Protein AF-A0A2H5VCK9-F1 (afdb_monomer_lite)

Radius of gyration: 31.21 Å; chains: 1; bounding box: 73×75×66 Å

Foldseek 3Di:
DKKKKKKAAPVLVVVLVVVCVVFDWPDKDKDKDFPPDPPDPPDDPDDDPPPTGIIMIIITDHAPVCPVVSVVSQVVSSPPVVVRMDMDMDDDQWDADPVVRDIDGPPPDPPPPPPPPPPPPPDDDDDDDDDDDDDDDDDDDDDDDDDDDDPPPPPCPPDPDDPVRVVVLVVLVVVCVVCVVVCCPPVVQNDSVSSVVVVCVVCVVVVVVVVVVVVVVVVVVVVPD

Sequence (225 aa):
MKRIEAIVRTEIMPDLKIQLERFEIYGLSMHNITSTNITSRNGAVGRGGGLGEFLTKVELIVSDRDAKRVIDTISAVSGKHKEYTKIFVSSLEEIVDVSHMHVIKDLEDVNDSEDRTRKQDSSIASSGVDEEHGNYSNEDSTDRIDASSGEYEEQEKRSRLVPLQKYTLMRVLKFYNANKDTLRSEYRIKSFSDFVNFCILGYLPIIESEIKQQSIEGRSKLLRI

Structure (mmCIF, N/CA/C/O backbone):
data_AF-A0A2H5VCK9-F1
#
_entry.id   AF-A0A2H5VCK9-F1
#
loop_
_atom_site.group_PDB
_atom_site.id
_atom_site.type_symbol
_atom_site.label_atom_id
_atom_site.label_alt_id
_atom_site.label_comp_id
_atom_site.label_asym_id
_atom_site.label_entity_id
_atom_site.label_seq_id
_atom_site.pdbx_PDB_ins_code
_atom_site.Cartn_x
_atom_site.Cartn_y
_atom_site.Cartn_z
_atom_site.occupancy
_atom_site.B_iso_or_equiv
_atom_site.auth_seq_id
_atom_site.auth_comp_id
_atom_site.auth_asym_id
_atom_site.auth_atom_id
_atom_site.pdbx_PDB_model_num
ATOM 1 N N . MET A 1 1 ? -2.578 4.818 2.898 1.00 88.25 1 MET A N 1
ATOM 2 C CA . MET A 1 1 ? -1.176 4.511 2.537 1.00 88.25 1 MET A CA 1
ATOM 3 C C . MET A 1 1 ? -1.047 3.148 1.877 1.00 88.25 1 MET A C 1
ATOM 5 O O . MET A 1 1 ? -1.693 2.174 2.277 1.00 88.25 1 MET A O 1
ATOM 9 N N . LYS A 1 2 ? -0.123 3.047 0.916 1.00 92.69 2 LYS A N 1
ATOM 10 C CA . LYS A 1 2 ? 0.262 1.788 0.266 1.00 92.69 2 LYS A CA 1
ATOM 11 C C . LYS A 1 2 ? 1.742 1.493 0.464 1.00 92.69 2 LYS A C 1
ATOM 13 O O . LYS A 1 2 ? 2.583 2.384 0.374 1.00 92.69 2 LYS A O 1
ATOM 18 N N . ARG A 1 3 ? 2.053 0.210 0.640 1.00 95.00 3 ARG A N 1
ATOM 19 C CA . ARG A 1 3 ? 3.389 -0.337 0.407 1.00 95.00 3 ARG A CA 1
ATOM 20 C C . ARG A 1 3 ? 3.455 -0.854 -1.021 1.00 95.00 3 ARG A C 1
ATOM 22 O O . ARG A 1 3 ? 2.683 -1.740 -1.397 1.00 95.00 3 ARG A O 1
ATOM 29 N N . ILE A 1 4 ? 4.379 -0.305 -1.794 1.00 95.94 4 ILE A N 1
ATOM 30 C CA . ILE A 1 4 ? 4.687 -0.727 -3.155 1.00 95.94 4 ILE A CA 1
ATOM 31 C C . ILE A 1 4 ? 6.014 -1.469 -3.106 1.00 95.94 4 ILE A C 1
ATOM 33 O O . ILE A 1 4 ? 7.052 -0.887 -2.810 1.00 95.94 4 ILE A O 1
ATOM 37 N N . GLU A 1 5 ? 5.980 -2.759 -3.395 1.00 96.19 5 GLU A N 1
ATOM 38 C CA . GLU A 1 5 ? 7.169 -3.580 -3.563 1.00 96.19 5 GLU A CA 1
ATOM 39 C C . GLU A 1 5 ? 7.355 -3.862 -5.051 1.00 96.19 5 GLU A C 1
ATOM 41 O O . GLU A 1 5 ? 6.467 -4.404 -5.700 1.00 96.19 5 GLU A O 1
ATOM 46 N N . ALA A 1 6 ? 8.501 -3.495 -5.610 1.00 94.06 6 ALA A N 1
ATOM 47 C CA . ALA A 1 6 ? 8.815 -3.699 -7.012 1.00 94.06 6 ALA A CA 1
ATOM 48 C C . ALA A 1 6 ? 10.124 -4.472 -7.159 1.00 94.06 6 ALA A C 1
ATOM 50 O O . ALA A 1 6 ? 11.158 -4.061 -6.642 1.00 94.06 6 ALA A O 1
ATOM 51 N N . ILE A 1 7 ? 10.090 -5.579 -7.894 1.00 92.12 7 ILE A N 1
ATOM 52 C CA . ILE A 1 7 ? 11.288 -6.249 -8.397 1.00 92.12 7 ILE A CA 1
ATOM 53 C C . ILE A 1 7 ? 11.541 -5.685 -9.785 1.00 92.12 7 ILE A C 1
ATOM 55 O O . ILE A 1 7 ? 10.683 -5.803 -10.658 1.00 92.12 7 ILE A O 1
ATOM 59 N N . VAL A 1 8 ? 12.695 -5.061 -9.973 1.00 91.12 8 VAL A N 1
ATOM 60 C CA . VAL A 1 8 ? 13.110 -4.442 -11.233 1.00 91.12 8 VAL A CA 1
ATOM 61 C C . VAL A 1 8 ? 14.565 -4.763 -11.522 1.00 91.12 8 VAL A C 1
ATOM 63 O O . VAL A 1 8 ? 15.273 -5.295 -10.673 1.00 91.12 8 VAL A O 1
ATOM 66 N N . ARG A 1 9 ? 15.049 -4.433 -12.717 1.00 88.31 9 ARG A N 1
ATOM 67 C CA . ARG A 1 9 ? 16.473 -4.579 -13.025 1.00 88.31 9 ARG A CA 1
ATOM 68 C C . ARG A 1 9 ? 17.312 -3.533 -12.309 1.00 88.31 9 ARG A C 1
ATOM 70 O O . ARG A 1 9 ? 16.920 -2.375 -12.218 1.00 88.31 9 ARG A O 1
ATOM 77 N N . THR A 1 10 ? 18.498 -3.917 -11.857 1.00 88.94 10 THR A N 1
ATOM 78 C CA . THR A 1 10 ? 19.391 -2.996 -11.141 1.00 88.94 10 THR A CA 1
ATOM 79 C C . THR A 1 10 ? 19.823 -1.811 -12.016 1.00 88.94 10 THR A C 1
ATOM 81 O O . THR A 1 10 ? 19.991 -0.702 -11.518 1.00 88.94 10 THR A O 1
ATOM 84 N N . GLU A 1 11 ? 19.928 -2.012 -13.331 1.00 88.56 11 GLU A N 1
ATOM 85 C CA . GLU A 1 11 ? 20.333 -0.989 -14.310 1.00 88.56 11 GLU A CA 1
ATOM 86 C C . GLU A 1 11 ? 19.416 0.238 -14.330 1.00 88.56 11 GLU A C 1
ATOM 88 O O . GLU A 1 11 ? 19.894 1.350 -14.526 1.00 88.56 11 GLU A O 1
ATOM 93 N N . ILE A 1 12 ? 18.108 0.052 -14.111 1.00 89.62 12 ILE A N 1
ATOM 94 C CA . ILE A 1 12 ? 17.125 1.143 -14.196 1.00 89.62 12 ILE A CA 1
ATOM 95 C C . ILE A 1 12 ? 17.015 1.943 -12.890 1.00 89.62 12 ILE A C 1
ATOM 97 O O . ILE A 1 12 ? 16.245 2.898 -12.803 1.00 89.62 12 ILE A O 1
ATOM 101 N N . MET A 1 13 ? 17.753 1.547 -11.848 1.00 89.00 13 MET A N 1
ATOM 102 C CA . MET A 1 13 ? 17.642 2.142 -10.516 1.00 89.00 13 MET A CA 1
ATOM 103 C C . MET A 1 13 ? 18.074 3.604 -10.416 1.00 89.00 13 MET A C 1
ATOM 105 O O . MET A 1 13 ? 17.370 4.348 -9.730 1.00 89.00 13 MET A O 1
ATOM 109 N N . PRO A 1 14 ? 19.161 4.056 -11.072 1.00 90.75 14 PRO A N 1
ATOM 110 C CA . PRO A 1 14 ? 19.543 5.465 -11.039 1.00 90.75 14 PRO A CA 1
ATOM 111 C C . PRO A 1 14 ? 18.431 6.372 -11.580 1.00 90.75 14 PRO A C 1
ATOM 113 O O . PRO A 1 14 ? 18.042 7.332 -10.916 1.00 90.75 14 PRO A O 1
ATOM 116 N N . ASP A 1 15 ? 17.853 6.010 -12.727 1.00 91.50 15 ASP A N 1
ATOM 117 C CA . ASP A 1 15 ? 16.771 6.768 -13.359 1.00 91.50 15 ASP A CA 1
ATOM 118 C C . ASP A 1 15 ? 15.491 6.722 -12.526 1.00 91.50 15 ASP A C 1
ATOM 120 O O . ASP A 1 15 ? 14.822 7.742 -12.342 1.00 91.50 15 ASP A O 1
ATOM 124 N N . LEU A 1 16 ? 15.161 5.547 -11.976 1.00 91.25 16 LEU A N 1
ATOM 125 C CA . LEU A 1 16 ? 13.987 5.405 -11.126 1.00 91.25 16 LEU A CA 1
ATOM 126 C C . LEU A 1 16 ? 14.108 6.273 -9.872 1.00 91.25 16 LEU A C 1
ATOM 128 O O . LEU A 1 16 ? 13.139 6.930 -9.505 1.00 91.25 16 LEU A O 1
ATOM 132 N N . LYS A 1 17 ? 15.287 6.327 -9.244 1.00 90.12 17 LYS A N 1
ATOM 133 C CA . LYS A 1 17 ? 15.521 7.148 -8.052 1.00 90.12 17 LYS A CA 1
ATOM 134 C C . LYS A 1 17 ? 15.249 8.628 -8.328 1.00 90.12 17 LYS A C 1
ATOM 136 O O . LYS A 1 17 ? 14.504 9.244 -7.575 1.00 90.12 17 LYS A O 1
ATOM 141 N N . ILE A 1 18 ? 15.761 9.159 -9.440 1.00 90.31 18 ILE A N 1
ATOM 142 C CA . ILE A 1 18 ? 15.546 10.560 -9.846 1.00 90.31 18 ILE A CA 1
ATOM 143 C C . ILE A 1 18 ? 14.053 10.861 -10.048 1.00 90.31 18 ILE A C 1
ATOM 145 O O . ILE A 1 18 ? 13.570 11.932 -9.687 1.00 90.31 18 ILE A O 1
ATOM 149 N N . GLN A 1 19 ? 13.294 9.929 -10.629 1.00 90.94 19 GLN A N 1
ATOM 150 C CA . GLN A 1 19 ? 11.852 10.124 -10.813 1.00 90.94 19 GLN A CA 1
ATOM 151 C C . GLN A 1 19 ? 11.074 9.999 -9.499 1.00 90.94 19 GLN A C 1
ATOM 153 O O . GLN A 1 19 ? 10.068 10.686 -9.318 1.00 90.94 19 GLN A O 1
ATOM 158 N N . LEU A 1 20 ? 11.539 9.141 -8.588 1.00 89.31 20 LEU A N 1
ATOM 159 C CA . LEU A 1 20 ? 10.908 8.906 -7.295 1.00 89.31 20 LEU A CA 1
ATOM 160 C C . LEU A 1 20 ? 11.103 10.060 -6.300 1.00 89.31 20 LEU A C 1
ATOM 162 O O . LEU A 1 20 ? 10.236 10.260 -5.458 1.00 89.31 20 LEU A O 1
ATOM 166 N N . GLU A 1 21 ? 12.162 10.865 -6.440 1.00 86.94 21 GLU A N 1
ATOM 167 C CA . GLU A 1 21 ? 12.418 12.065 -5.616 1.00 86.94 21 GLU A CA 1
ATOM 168 C C . GLU A 1 21 ? 11.290 13.111 -5.662 1.00 86.94 21 GLU A C 1
ATOM 170 O O . GLU A 1 21 ? 11.201 13.971 -4.791 1.00 86.94 21 GLU A O 1
ATOM 175 N N . ARG A 1 22 ? 10.415 13.049 -6.671 1.00 88.06 22 ARG A N 1
ATOM 176 C CA . ARG A 1 22 ? 9.273 13.963 -6.823 1.00 88.06 22 ARG A CA 1
ATOM 177 C C . ARG A 1 22 ? 8.079 13.594 -5.944 1.00 88.06 22 ARG A C 1
ATOM 179 O O . ARG A 1 22 ? 7.145 14.387 -5.852 1.00 88.06 22 ARG A O 1
ATOM 186 N N . PHE A 1 23 ? 8.075 12.393 -5.371 1.00 88.81 23 PHE A N 1
ATOM 187 C CA . PHE A 1 23 ? 6.992 11.898 -4.530 1.00 88.81 23 PHE A CA 1
ATOM 188 C C . PHE A 1 23 ? 7.380 11.967 -3.059 1.00 88.81 23 PHE A C 1
ATOM 190 O O . PHE A 1 23 ? 8.543 11.798 -2.692 1.00 88.81 23 PHE A O 1
ATOM 197 N N . GLU A 1 24 ? 6.380 12.159 -2.208 1.00 85.38 24 GLU A N 1
ATOM 198 C CA . GLU A 1 24 ? 6.557 12.035 -0.770 1.00 85.38 24 GLU A CA 1
ATOM 199 C C . GLU A 1 24 ? 6.652 10.547 -0.403 1.00 85.38 24 GLU A C 1
ATOM 201 O O . GLU A 1 24 ? 5.672 9.799 -0.455 1.00 85.38 24 GLU A O 1
ATOM 206 N N . ILE A 1 25 ? 7.870 10.098 -0.095 1.00 86.00 25 ILE A N 1
ATOM 207 C CA . ILE A 1 25 ? 8.166 8.709 0.265 1.00 86.00 25 ILE A CA 1
ATOM 208 C C . ILE A 1 25 ? 8.468 8.652 1.761 1.00 86.00 25 ILE A C 1
ATOM 210 O O . ILE A 1 25 ? 9.481 9.176 2.219 1.00 86.00 25 ILE A O 1
ATOM 214 N N . TYR A 1 26 ? 7.612 7.961 2.512 1.00 77.50 26 TYR A N 1
ATOM 215 C CA . TYR A 1 26 ? 7.748 7.788 3.963 1.00 77.50 26 TYR A CA 1
ATOM 216 C C . TYR A 1 26 ? 8.743 6.688 4.345 1.00 77.50 26 TYR A C 1
ATOM 218 O O . TYR A 1 26 ? 9.236 6.642 5.469 1.00 77.50 26 TYR A O 1
ATOM 226 N N . GLY A 1 27 ? 9.040 5.780 3.415 1.00 77.38 27 GLY A N 1
ATOM 227 C CA . GLY A 1 27 ? 10.007 4.710 3.615 1.00 77.38 27 GLY A CA 1
ATOM 228 C C . GLY A 1 27 ? 10.504 4.158 2.288 1.00 77.38 27 GLY A C 1
ATOM 229 O O . GLY A 1 27 ? 9.706 3.900 1.387 1.00 77.38 27 GLY A O 1
ATOM 230 N N . LEU A 1 28 ? 11.821 3.975 2.184 1.00 86.38 28 LEU A N 1
ATOM 231 C CA . LEU A 1 28 ? 12.501 3.368 1.042 1.00 86.38 28 LEU A CA 1
ATOM 232 C C . LEU A 1 28 ? 13.453 2.287 1.556 1.00 86.38 28 LEU A C 1
ATOM 234 O O . LEU A 1 28 ? 14.387 2.588 2.297 1.00 86.38 28 LEU A O 1
ATOM 238 N N . SER A 1 29 ? 13.252 1.048 1.115 1.00 90.12 29 SER A N 1
ATOM 239 C CA . SER A 1 29 ? 14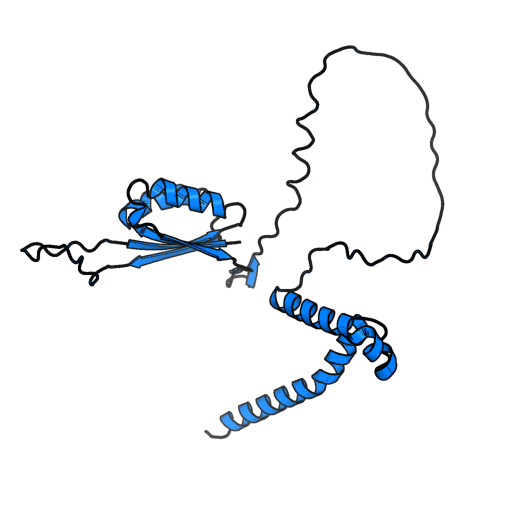.224 -0.033 1.286 1.00 90.12 29 SER A CA 1
ATOM 240 C C . SER A 1 29 ? 14.616 -0.602 -0.071 1.00 90.12 29 SER A C 1
ATOM 242 O O . SER A 1 29 ? 13.779 -0.745 -0.960 1.00 90.12 29 SER A O 1
ATOM 244 N N . MET A 1 30 ? 15.894 -0.930 -0.245 1.00 90.00 30 MET A N 1
ATOM 245 C CA . MET A 1 30 ? 16.416 -1.512 -1.480 1.00 90.00 30 MET A CA 1
ATOM 246 C C . MET A 1 30 ? 17.276 -2.727 -1.160 1.00 90.00 30 MET A C 1
ATOM 248 O O . MET A 1 30 ? 18.196 -2.660 -0.346 1.00 90.00 30 MET A O 1
ATOM 252 N N . HIS A 1 31 ? 16.997 -3.830 -1.845 1.00 89.56 31 HIS A N 1
ATOM 253 C CA . HIS A 1 31 ? 17.706 -5.090 -1.691 1.00 89.56 31 HIS A CA 1
ATOM 254 C C . HIS A 1 31 ? 18.117 -5.615 -3.062 1.00 89.56 31 HIS A C 1
ATOM 256 O O . HIS A 1 31 ? 17.273 -5.911 -3.908 1.00 89.56 31 HIS A O 1
ATOM 262 N N . ASN A 1 32 ? 19.421 -5.748 -3.288 1.00 86.88 32 ASN A N 1
ATOM 263 C CA . ASN A 1 32 ? 19.924 -6.370 -4.506 1.00 86.88 32 ASN A CA 1
ATOM 264 C C . ASN A 1 32 ? 19.702 -7.882 -4.440 1.00 86.88 32 ASN A C 1
ATOM 266 O O . ASN A 1 32 ? 20.062 -8.535 -3.462 1.00 86.88 32 ASN A O 1
ATOM 270 N N . ILE A 1 33 ? 19.114 -8.423 -5.498 1.00 83.44 33 ILE A N 1
ATOM 271 C CA . ILE A 1 33 ? 18.869 -9.843 -5.695 1.00 83.44 33 ILE A CA 1
ATOM 272 C C . ILE A 1 33 ? 19.888 -10.330 -6.722 1.00 83.44 33 ILE A C 1
ATOM 274 O O . ILE A 1 33 ? 19.785 -10.063 -7.920 1.00 83.44 33 ILE A O 1
ATOM 278 N N . THR A 1 34 ? 20.890 -11.064 -6.252 1.00 68.94 34 THR A N 1
ATOM 279 C CA . THR A 1 34 ? 21.854 -11.750 -7.110 1.00 68.94 34 THR A CA 1
ATOM 280 C C . THR A 1 34 ? 21.298 -13.111 -7.523 1.00 68.94 34 THR A C 1
ATOM 282 O O . THR A 1 34 ? 21.174 -14.027 -6.713 1.00 68.94 34 THR A O 1
ATOM 285 N N . SER A 1 35 ? 20.971 -13.263 -8.807 1.00 57.88 35 SER A N 1
ATOM 286 C CA . SER A 1 35 ? 20.520 -14.527 -9.399 1.00 57.88 35 SER A CA 1
ATOM 287 C C . SER A 1 35 ? 21.705 -15.458 -9.695 1.00 57.88 35 SER A C 1
ATOM 289 O O . SER A 1 35 ? 21.976 -15.828 -10.831 1.00 57.88 35 SER A O 1
ATOM 291 N N . THR A 1 36 ? 22.446 -15.886 -8.673 1.00 55.84 36 THR A N 1
ATOM 292 C CA . THR A 1 36 ? 23.555 -16.837 -8.889 1.00 55.84 36 THR A CA 1
ATOM 293 C C . THR A 1 36 ? 23.091 -18.272 -9.168 1.00 55.84 36 THR A C 1
ATOM 295 O O . THR A 1 36 ? 23.932 -19.129 -9.411 1.00 55.84 36 THR A O 1
ATOM 298 N N . ASN A 1 37 ? 21.781 -18.565 -9.164 1.00 50.00 37 ASN A N 1
ATOM 299 C CA . ASN A 1 37 ? 21.291 -19.946 -9.280 1.00 50.00 37 ASN A CA 1
ATOM 300 C C . ASN A 1 37 ? 19.972 -20.163 -10.039 1.00 50.00 37 ASN A C 1
ATOM 302 O O . ASN A 1 37 ? 19.363 -21.221 -9.904 1.00 50.00 37 ASN A O 1
ATOM 306 N N . ILE A 1 38 ? 19.530 -19.224 -10.880 1.00 51.78 38 ILE A N 1
ATOM 307 C CA . ILE A 1 38 ? 18.468 -19.536 -11.848 1.00 51.78 38 ILE A CA 1
ATOM 308 C C . ILE A 1 38 ? 19.146 -19.737 -13.194 1.00 51.78 38 ILE A C 1
ATOM 310 O O . ILE A 1 38 ? 19.264 -18.827 -14.010 1.00 51.78 38 ILE A O 1
ATOM 314 N N . THR A 1 39 ? 19.664 -20.947 -13.392 1.00 46.94 39 THR A N 1
ATOM 315 C CA . THR A 1 39 ? 20.106 -21.420 -14.700 1.00 46.94 39 THR A CA 1
ATOM 316 C C . THR A 1 39 ? 18.935 -21.283 -15.667 1.00 46.94 39 THR A C 1
ATOM 318 O O . THR A 1 39 ? 17.973 -22.049 -15.629 1.00 46.94 39 THR A O 1
ATOM 321 N N . SER A 1 40 ? 19.004 -20.276 -16.540 1.00 44.69 40 SER A N 1
ATOM 322 C CA . SER A 1 40 ? 18.200 -20.250 -17.754 1.00 44.69 40 SER A CA 1
ATOM 323 C C . SER A 1 40 ? 18.390 -21.595 -18.448 1.00 44.69 40 SER A C 1
ATOM 325 O O . SER A 1 40 ? 19.510 -21.970 -18.800 1.00 44.69 40 SER A O 1
ATOM 327 N N . ARG A 1 41 ? 17.288 -22.323 -18.651 1.00 49.88 41 ARG A N 1
ATOM 328 C CA . ARG A 1 41 ? 17.243 -23.602 -19.377 1.00 49.88 41 ARG A CA 1
ATOM 329 C C . ARG A 1 41 ? 17.803 -23.486 -20.812 1.00 49.88 41 ARG A C 1
ATOM 331 O O . ARG A 1 41 ? 18.017 -24.508 -21.452 1.00 49.88 41 ARG A O 1
ATOM 338 N N . ASN A 1 42 ? 18.103 -22.271 -21.289 1.00 50.88 42 ASN A N 1
ATOM 339 C CA . ASN A 1 42 ? 18.580 -21.990 -22.642 1.00 50.88 42 ASN A CA 1
ATOM 340 C C . ASN A 1 42 ? 19.994 -21.363 -22.707 1.00 50.88 42 ASN A C 1
ATOM 342 O O . ASN A 1 42 ? 20.408 -20.921 -23.777 1.00 50.88 42 ASN A O 1
ATOM 346 N N . GLY A 1 43 ? 20.752 -21.307 -21.606 1.00 46.56 43 GLY A N 1
ATOM 347 C CA . GLY A 1 43 ? 22.115 -20.760 -21.608 1.00 46.56 43 GLY A CA 1
ATOM 348 C C . GLY A 1 43 ? 23.172 -21.817 -21.926 1.00 46.56 43 GLY A C 1
ATOM 349 O O . GLY A 1 43 ? 23.461 -22.668 -21.088 1.00 46.56 43 GLY A O 1
ATOM 350 N N . ALA A 1 44 ? 23.766 -21.763 -23.121 1.00 46.03 44 ALA A N 1
ATOM 351 C CA . ALA A 1 44 ? 24.893 -22.610 -23.505 1.00 46.03 44 ALA A CA 1
ATOM 352 C C . ALA A 1 44 ? 26.036 -22.518 -22.475 1.00 46.03 44 ALA A C 1
ATOM 354 O O . ALA A 1 44 ? 26.584 -21.446 -22.216 1.00 46.03 44 ALA A O 1
ATOM 355 N N . VAL A 1 45 ? 26.411 -23.662 -21.900 1.00 50.47 45 VAL A N 1
ATOM 356 C CA . VAL A 1 45 ? 27.543 -23.792 -20.976 1.00 50.47 45 VAL A CA 1
ATOM 357 C C . VAL A 1 45 ? 28.832 -23.776 -21.799 1.00 50.47 45 VAL A C 1
ATOM 359 O O . VAL A 1 45 ? 29.334 -24.814 -22.221 1.00 50.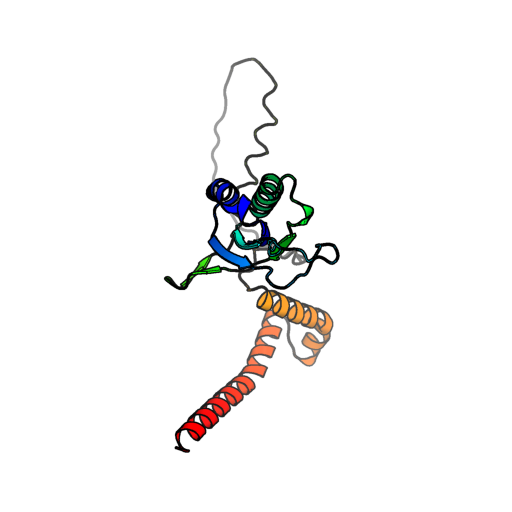47 45 VAL A O 1
ATOM 362 N N . GLY A 1 46 ? 29.352 -22.582 -22.079 1.00 40.56 46 GLY A N 1
ATOM 363 C CA . GLY A 1 46 ? 30.581 -22.405 -22.847 1.00 40.56 46 GLY A CA 1
ATOM 364 C C . GLY A 1 46 ? 31.320 -21.128 -22.465 1.00 40.56 46 GLY A C 1
ATOM 365 O O . GLY A 1 46 ? 30.865 -20.040 -22.781 1.00 40.56 46 GLY A O 1
ATOM 366 N N . ARG A 1 47 ? 32.471 -21.287 -21.793 1.00 44.97 47 ARG A N 1
ATOM 367 C CA . ARG A 1 47 ? 33.581 -20.314 -21.652 1.00 44.97 47 ARG A CA 1
ATOM 368 C C . ARG A 1 47 ? 33.180 -18.827 -21.598 1.00 44.97 47 ARG A C 1
ATOM 370 O O . ARG A 1 47 ? 33.622 -18.017 -22.401 1.00 44.97 47 ARG A O 1
ATOM 377 N N . GLY A 1 48 ? 32.389 -18.470 -20.602 1.00 48.91 48 GLY A N 1
ATOM 378 C CA . GLY A 1 48 ? 32.015 -17.093 -20.297 1.00 48.91 48 GLY A CA 1
ATOM 379 C C . GLY A 1 48 ? 30.887 -17.167 -19.293 1.00 48.91 48 GLY A C 1
ATOM 380 O O . GLY A 1 48 ? 29.760 -17.445 -19.681 1.00 48.91 48 GLY A O 1
ATOM 381 N N . GLY A 1 49 ? 31.223 -17.081 -18.002 1.00 47.91 49 GLY A N 1
ATOM 382 C CA . GLY A 1 49 ? 30.279 -17.300 -16.905 1.00 47.91 49 GLY A CA 1
ATOM 383 C C . GLY A 1 49 ? 28.973 -16.558 -17.161 1.00 47.91 49 GLY A C 1
ATOM 384 O O . GLY A 1 49 ? 29.002 -15.363 -17.448 1.00 47.91 49 GLY A O 1
ATOM 385 N N . GLY A 1 50 ? 27.855 -17.287 -17.122 1.00 49.16 50 GLY A N 1
ATOM 386 C CA . GLY A 1 50 ? 26.536 -16.719 -17.369 1.00 49.16 50 GLY A CA 1
ATOM 387 C C . GLY A 1 50 ? 26.347 -15.484 -16.498 1.00 49.16 50 GLY A C 1
ATOM 388 O O . GLY A 1 50 ? 26.404 -15.575 -15.272 1.00 49.16 50 GLY A O 1
ATOM 389 N N . LEU A 1 51 ? 26.188 -14.328 -17.139 1.00 54.66 51 LEU A N 1
ATOM 390 C CA . LEU A 1 51 ? 25.828 -13.092 -16.464 1.00 54.66 51 LEU A CA 1
ATOM 391 C C . LEU A 1 51 ? 24.410 -13.300 -15.934 1.00 54.66 51 LEU A C 1
ATOM 393 O O . LEU A 1 51 ? 23.449 -13.258 -16.698 1.00 54.66 51 LEU A O 1
ATOM 397 N N . GLY A 1 52 ? 24.293 -13.629 -14.647 1.00 58.94 52 GLY A N 1
ATOM 398 C CA . GLY A 1 52 ? 23.001 -13.662 -13.973 1.00 58.94 52 GLY A CA 1
ATOM 399 C C . GLY A 1 52 ? 22.314 -12.308 -14.130 1.00 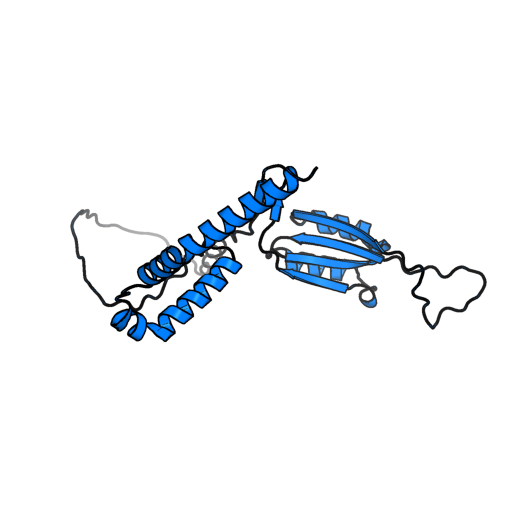58.94 52 GLY A C 1
ATOM 400 O O . GLY A 1 52 ? 22.964 -11.262 -14.114 1.00 58.94 52 GLY A O 1
ATOM 401 N N . GLU A 1 53 ? 20.999 -12.319 -14.310 1.00 69.56 53 GLU A N 1
ATOM 402 C CA . GLU A 1 53 ? 20.215 -11.091 -14.362 1.00 69.56 53 GLU A CA 1
ATOM 403 C C . GLU A 1 53 ? 20.256 -10.415 -12.982 1.00 69.56 53 GLU A C 1
ATOM 405 O O . GLU A 1 53 ? 19.828 -10.996 -11.978 1.00 69.56 53 GLU A O 1
ATOM 410 N N . PHE A 1 54 ? 20.796 -9.196 -12.917 1.00 83.25 54 PHE A N 1
ATOM 411 C CA . PHE A 1 54 ? 20.844 -8.407 -11.687 1.00 83.25 54 PHE A CA 1
ATOM 412 C C . PHE A 1 54 ? 19.503 -7.708 -11.475 1.00 83.25 54 PHE A C 1
ATOM 414 O O . PHE A 1 54 ? 19.120 -6.803 -12.227 1.00 83.25 54 PHE A O 1
ATOM 421 N N . LEU A 1 55 ? 18.782 -8.158 -10.453 1.00 87.94 55 LEU A N 1
ATOM 422 C CA . LEU A 1 55 ? 17.508 -7.587 -10.052 1.00 87.94 55 LEU A CA 1
ATOM 423 C C . LEU A 1 55 ? 17.673 -6.860 -8.719 1.00 87.94 55 LEU A C 1
ATOM 425 O O . LEU A 1 55 ? 18.505 -7.214 -7.889 1.00 87.94 55 LEU A O 1
ATOM 429 N N . THR A 1 56 ? 16.845 -5.859 -8.487 1.00 90.31 56 THR A N 1
ATOM 430 C CA . THR A 1 56 ? 16.751 -5.133 -7.229 1.00 90.31 56 THR A CA 1
ATOM 431 C C . THR A 1 56 ? 15.292 -5.123 -6.808 1.00 90.31 56 THR A C 1
ATOM 433 O O . THR A 1 56 ? 14.404 -4.768 -7.584 1.00 90.31 56 THR A O 1
ATOM 436 N N . LYS A 1 57 ? 15.044 -5.536 -5.567 1.00 93.75 57 LYS A N 1
ATOM 437 C CA . LYS A 1 57 ? 13.764 -5.360 -4.896 1.00 93.75 57 LYS A CA 1
ATOM 438 C C . LYS A 1 57 ? 13.767 -4.001 -4.208 1.00 93.75 57 LYS A C 1
ATOM 440 O O . LYS A 1 57 ? 14.610 -3.737 -3.354 1.00 93.75 57 LYS A O 1
ATOM 445 N N . VAL A 1 58 ? 12.824 -3.157 -4.594 1.00 93.44 58 VAL A N 1
ATOM 446 C CA . VAL A 1 58 ? 12.581 -1.834 -4.025 1.00 93.44 58 VAL A CA 1
ATOM 447 C C . VAL A 1 58 ? 11.273 -1.889 -3.260 1.00 93.44 58 VAL A C 1
ATOM 449 O O . VAL A 1 58 ? 10.262 -2.338 -3.789 1.00 93.44 58 VAL A O 1
ATOM 452 N N . GLU A 1 59 ? 11.282 -1.428 -2.021 1.00 95.00 59 GLU A N 1
ATOM 453 C CA . GLU A 1 59 ? 10.092 -1.277 -1.199 1.00 95.00 59 GLU A CA 1
ATOM 454 C C . GLU A 1 59 ? 9.885 0.202 -0.896 1.00 95.00 59 GLU A C 1
ATOM 456 O O . GLU A 1 59 ? 10.788 0.873 -0.398 1.00 95.00 59 GLU A O 1
ATOM 461 N N . LEU A 1 60 ? 8.694 0.698 -1.210 1.00 94.06 60 LEU A N 1
ATOM 462 C CA . LEU A 1 60 ? 8.290 2.089 -1.068 1.00 94.06 60 LEU A CA 1
ATOM 463 C C . LEU A 1 60 ? 7.045 2.158 -0.199 1.00 94.06 60 LEU A C 1
ATOM 465 O O . LEU A 1 60 ? 6.123 1.358 -0.369 1.00 94.06 60 LEU A O 1
ATOM 469 N N . ILE A 1 61 ? 6.991 3.144 0.686 1.00 93.38 61 ILE A N 1
ATOM 470 C CA . ILE A 1 61 ? 5.785 3.484 1.431 1.00 93.38 61 ILE A CA 1
ATOM 471 C C . ILE A 1 61 ? 5.342 4.881 1.020 1.00 93.38 61 ILE A C 1
ATOM 473 O O . ILE A 1 61 ? 6.097 5.840 1.172 1.00 93.38 61 ILE A O 1
ATOM 477 N N . VAL A 1 62 ? 4.128 4.973 0.479 1.00 92.56 62 VAL A N 1
ATOM 478 C CA . VAL A 1 62 ? 3.595 6.195 -0.135 1.00 92.56 62 VAL A CA 1
ATOM 479 C C . VAL A 1 62 ? 2.136 6.425 0.248 1.00 92.56 62 VAL A C 1
ATOM 481 O O . VAL A 1 62 ? 1.428 5.496 0.664 1.00 92.56 62 VAL A O 1
ATOM 484 N N . SER A 1 63 ? 1.685 7.669 0.083 1.00 90.62 63 SER A N 1
ATOM 485 C CA . SER A 1 63 ? 0.278 8.042 0.242 1.00 90.62 63 SER A CA 1
ATOM 486 C C . SER A 1 63 ? -0.606 7.315 -0.779 1.00 90.62 63 SER A C 1
ATOM 488 O O . SER A 1 63 ? -0.155 6.932 -1.867 1.00 90.62 63 SER A O 1
ATOM 490 N N . ASP A 1 64 ? -1.891 7.134 -0.470 1.00 88.81 64 ASP A N 1
ATOM 491 C CA . ASP A 1 64 ? -2.828 6.524 -1.429 1.00 88.81 64 ASP A CA 1
ATOM 492 C C . ASP A 1 64 ? -2.994 7.374 -2.706 1.00 88.81 64 ASP A C 1
ATOM 494 O O . ASP A 1 64 ? -3.182 6.826 -3.797 1.00 88.81 64 ASP A O 1
ATOM 498 N N . ARG A 1 65 ? -2.846 8.704 -2.590 1.00 88.94 65 ARG A N 1
ATOM 499 C CA . ARG A 1 65 ? -2.898 9.658 -3.715 1.00 88.94 65 ARG A CA 1
ATOM 500 C C . ARG A 1 65 ? -1.736 9.448 -4.686 1.00 88.94 65 ARG A C 1
ATOM 502 O O . ARG A 1 65 ? -1.917 9.529 -5.903 1.00 88.94 65 ARG A O 1
ATOM 509 N N . ASP A 1 66 ? -0.550 9.156 -4.156 1.00 91.50 66 ASP A N 1
ATOM 510 C CA . ASP A 1 66 ? 0.667 8.960 -4.944 1.00 91.50 66 ASP A CA 1
ATOM 511 C C . ASP A 1 66 ? 0.857 7.542 -5.449 1.00 91.50 66 ASP A C 1
ATOM 513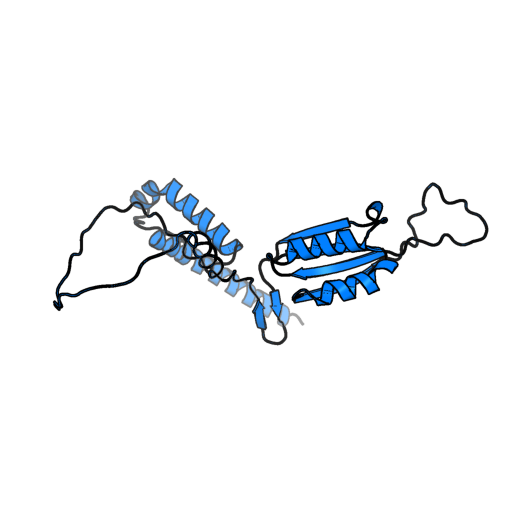 O O . ASP A 1 66 ? 1.529 7.347 -6.461 1.00 91.50 66 ASP A O 1
ATOM 517 N N . ALA A 1 67 ? 0.223 6.557 -4.813 1.00 92.25 67 ALA A N 1
ATOM 518 C CA . ALA A 1 67 ? 0.435 5.150 -5.117 1.00 92.25 67 ALA A CA 1
ATOM 519 C C . ALA A 1 67 ? 0.291 4.827 -6.611 1.00 92.25 67 ALA A C 1
ATOM 521 O O . ALA A 1 67 ? 1.157 4.175 -7.196 1.00 92.25 67 ALA A O 1
ATOM 522 N N . LYS A 1 68 ? -0.765 5.334 -7.261 1.00 94.62 68 LYS A N 1
ATOM 523 C CA . LYS A 1 68 ? -0.973 5.120 -8.700 1.00 94.62 68 LYS A CA 1
ATOM 524 C C . LYS A 1 68 ? 0.125 5.774 -9.542 1.00 94.62 68 LYS A C 1
ATOM 526 O O . LYS A 1 68 ? 0.658 5.134 -10.442 1.00 94.62 68 LYS A O 1
ATOM 531 N N . ARG A 1 69 ? 0.497 7.017 -9.216 1.00 94.62 69 ARG A N 1
ATOM 532 C CA . ARG A 1 69 ? 1.541 7.763 -9.937 1.00 94.62 69 ARG A CA 1
ATOM 533 C C . ARG A 1 69 ? 2.891 7.058 -9.838 1.00 94.62 69 ARG A C 1
ATOM 535 O O . ARG A 1 69 ? 3.580 6.923 -10.840 1.00 94.62 69 ARG A O 1
ATOM 542 N N . VAL A 1 70 ? 3.221 6.540 -8.658 1.00 94.56 70 VAL A N 1
ATOM 543 C CA . VAL A 1 70 ? 4.453 5.784 -8.409 1.00 94.56 70 VAL A CA 1
ATOM 544 C C . VAL A 1 70 ? 4.481 4.483 -9.216 1.00 94.56 70 VAL A C 1
ATOM 546 O O . VAL A 1 70 ? 5.495 4.179 -9.843 1.00 94.56 70 VAL A O 1
ATOM 549 N N . ILE A 1 71 ? 3.371 3.739 -9.272 1.00 94.88 71 ILE A N 1
ATOM 550 C CA . ILE A 1 71 ? 3.256 2.527 -10.104 1.00 94.88 71 ILE A CA 1
ATOM 551 C C . ILE A 1 71 ? 3.472 2.861 -11.586 1.00 94.88 71 ILE A C 1
ATOM 553 O O . ILE A 1 71 ? 4.232 2.169 -12.272 1.00 94.88 71 ILE A O 1
ATOM 557 N N . ASP A 1 72 ? 2.851 3.938 -12.069 1.00 94.94 72 ASP A N 1
ATOM 558 C CA . ASP A 1 72 ? 2.987 4.391 -13.454 1.00 94.94 72 ASP A CA 1
ATOM 559 C C . ASP A 1 72 ? 4.434 4.809 -13.765 1.00 94.94 72 ASP A C 1
ATOM 561 O O . ASP A 1 72 ? 4.977 4.423 -14.802 1.00 94.94 72 ASP A O 1
ATOM 565 N N . THR A 1 73 ? 5.105 5.507 -12.843 1.00 94.56 73 THR A N 1
ATOM 566 C CA . THR A 1 73 ? 6.526 5.864 -12.956 1.00 94.56 73 THR A CA 1
ATOM 567 C C . THR A 1 73 ? 7.421 4.625 -13.037 1.00 94.56 73 THR A C 1
ATOM 569 O O . THR A 1 73 ? 8.255 4.542 -13.939 1.00 94.56 73 THR A O 1
ATOM 572 N N . ILE A 1 74 ? 7.234 3.631 -12.160 1.00 93.44 74 ILE A N 1
ATOM 573 C CA . ILE A 1 74 ? 8.018 2.381 -12.185 1.00 93.44 74 ILE A CA 1
ATOM 574 C C . ILE A 1 74 ? 7.808 1.640 -13.513 1.00 93.44 74 ILE A C 1
ATOM 576 O O . ILE A 1 74 ? 8.765 1.157 -14.129 1.00 93.44 74 ILE A O 1
ATOM 580 N N . SER A 1 75 ? 6.561 1.575 -13.984 1.00 93.88 75 SER A N 1
ATOM 581 C CA . SER A 1 75 ? 6.195 0.940 -15.254 1.00 93.88 75 SER A CA 1
ATOM 582 C C . SER A 1 75 ? 6.801 1.661 -16.464 1.00 93.88 75 SER A C 1
ATOM 584 O O . SER A 1 75 ? 7.277 1.010 -17.400 1.00 93.88 75 SER A O 1
ATOM 586 N N . ALA A 1 76 ? 6.827 2.996 -16.442 1.00 93.62 76 ALA A N 1
ATOM 587 C CA . ALA A 1 76 ? 7.400 3.821 -17.499 1.00 93.62 76 ALA A CA 1
ATOM 588 C C . ALA A 1 76 ? 8.926 3.676 -17.578 1.00 93.62 76 ALA A C 1
ATOM 590 O O . ALA A 1 76 ? 9.452 3.411 -18.659 1.00 93.62 76 ALA A O 1
ATOM 591 N N . VAL A 1 77 ? 9.625 3.768 -16.440 1.00 92.38 77 VAL A N 1
ATOM 592 C CA . VAL A 1 77 ? 11.092 3.631 -16.364 1.00 92.38 77 VAL A CA 1
ATOM 593 C C . VAL A 1 77 ? 11.542 2.211 -16.723 1.00 92.38 77 VAL A C 1
ATOM 595 O O . VAL A 1 77 ? 12.581 2.028 -17.351 1.00 92.38 77 VAL A O 1
ATOM 598 N N . SER A 1 78 ? 10.725 1.195 -16.422 1.00 88.00 78 SER A N 1
ATOM 599 C CA . SER A 1 78 ? 10.993 -0.186 -16.848 1.00 88.00 78 SER A CA 1
ATOM 600 C C . SER A 1 78 ? 10.994 -0.356 -18.375 1.00 88.00 78 SER A C 1
ATOM 602 O O . SER A 1 78 ? 11.635 -1.272 -18.889 1.00 88.00 78 SER A O 1
ATOM 604 N N . GLY A 1 79 ? 10.300 0.511 -19.123 1.00 85.25 79 GLY A N 1
ATOM 605 C CA . GLY A 1 79 ? 10.388 0.593 -20.583 1.00 85.25 79 GLY A CA 1
ATOM 606 C C . GLY A 1 79 ? 10.168 -0.743 -21.302 1.00 85.25 79 GLY A C 1
ATOM 607 O O . GLY A 1 79 ? 9.077 -1.312 -21.263 1.00 85.25 79 GLY A O 1
ATOM 608 N N . LYS A 1 80 ? 11.212 -1.239 -21.982 1.00 77.19 80 LYS A N 1
ATOM 609 C CA . LYS A 1 80 ? 11.209 -2.513 -22.731 1.00 77.19 80 LYS A CA 1
ATOM 610 C C . LYS A 1 80 ? 11.341 -3.753 -21.841 1.00 77.19 80 LYS A C 1
ATOM 612 O O . LYS A 1 80 ? 11.206 -4.865 -22.329 1.00 77.19 80 LYS A O 1
ATOM 617 N N . HIS A 1 81 ? 11.597 -3.581 -20.550 1.00 76.75 81 HIS A N 1
ATOM 618 C CA . HIS A 1 81 ? 11.989 -4.647 -19.627 1.00 76.75 81 HIS A CA 1
ATOM 619 C C . HIS A 1 81 ? 10.875 -5.044 -18.663 1.00 76.75 81 HIS A C 1
ATOM 621 O O . HIS A 1 81 ? 11.119 -5.589 -17.590 1.00 76.75 81 HIS A O 1
ATOM 627 N N . LYS A 1 82 ? 9.629 -4.801 -19.083 1.00 81.06 82 LYS A N 1
ATOM 628 C CA . LYS A 1 82 ? 8.417 -5.117 -18.321 1.00 81.06 82 LYS A CA 1
ATOM 629 C C . LYS A 1 82 ? 8.269 -6.602 -18.003 1.00 81.06 82 LYS A C 1
ATOM 631 O O . LYS A 1 82 ? 7.613 -6.931 -17.026 1.00 81.06 82 LYS A O 1
ATOM 636 N N . GLU A 1 83 ? 8.884 -7.484 -18.787 1.00 80.19 83 GLU A N 1
ATOM 637 C CA . GLU A 1 83 ? 8.883 -8.931 -18.535 1.00 80.19 83 GLU A CA 1
ATOM 638 C C . GLU A 1 83 ? 9.552 -9.308 -17.201 1.00 80.19 83 GLU A C 1
ATOM 640 O O . GLU A 1 83 ? 9.132 -10.262 -16.544 1.00 80.19 83 GLU A O 1
ATOM 645 N N . TYR A 1 84 ? 10.526 -8.507 -16.761 1.00 77.56 84 TYR A N 1
ATOM 646 C CA . TYR A 1 84 ? 11.261 -8.703 -15.511 1.00 77.56 84 TYR A CA 1
ATOM 647 C C . TYR A 1 84 ? 10.711 -7.872 -14.350 1.00 77.56 84 TYR A C 1
ATOM 649 O O . TYR A 1 84 ? 11.061 -8.124 -13.197 1.00 77.56 84 TYR A O 1
ATOM 657 N N . THR A 1 85 ? 9.843 -6.898 -14.634 1.00 88.44 85 THR A N 1
ATOM 658 C CA . THR A 1 85 ? 9.274 -6.021 -13.613 1.00 88.44 85 THR A CA 1
ATOM 659 C C . THR A 1 85 ? 8.035 -6.654 -12.989 1.00 88.44 85 THR A C 1
ATOM 661 O O . THR A 1 85 ? 7.034 -6.898 -13.663 1.00 88.44 85 THR A O 1
ATOM 664 N N . LYS A 1 86 ? 8.069 -6.880 -11.674 1.00 91.94 86 LYS A N 1
ATOM 665 C CA . LYS A 1 86 ? 6.900 -7.307 -10.891 1.00 91.94 86 LYS A CA 1
ATOM 666 C C . LYS A 1 86 ? 6.629 -6.285 -9.804 1.00 91.94 86 LYS A C 1
ATOM 668 O O . LYS A 1 86 ? 7.537 -5.959 -9.050 1.00 91.94 86 LYS A O 1
ATOM 673 N N . ILE A 1 87 ? 5.393 -5.802 -9.729 1.00 95.44 87 ILE A N 1
ATOM 674 C CA . ILE A 1 87 ? 4.960 -4.829 -8.725 1.00 95.44 87 ILE A CA 1
ATOM 675 C C . ILE A 1 87 ? 3.883 -5.482 -7.863 1.00 95.44 87 ILE A C 1
ATOM 677 O O . ILE A 1 87 ? 2.893 -6.002 -8.376 1.00 95.44 87 ILE A O 1
ATOM 681 N N . PHE A 1 88 ? 4.082 -5.433 -6.557 1.00 96.19 88 PHE A N 1
ATOM 682 C CA . PHE A 1 88 ? 3.161 -5.881 -5.531 1.00 96.19 88 PHE A CA 1
ATOM 683 C C . PHE A 1 88 ? 2.699 -4.663 -4.743 1.00 96.19 88 PHE A C 1
ATOM 685 O O . PHE A 1 88 ? 3.501 -3.826 -4.330 1.00 96.19 88 PHE A O 1
ATOM 692 N N . VAL A 1 89 ? 1.391 -4.560 -4.535 1.00 96.19 89 VAL A N 1
ATOM 693 C CA . VAL A 1 89 ? 0.784 -3.455 -3.795 1.00 96.19 89 VAL A CA 1
ATOM 694 C C . VAL A 1 89 ? 0.053 -4.037 -2.602 1.00 96.19 89 VAL A C 1
ATOM 696 O O . VAL A 1 89 ? -0.796 -4.913 -2.754 1.00 96.19 89 VAL A O 1
ATOM 699 N N . SER A 1 90 ? 0.378 -3.542 -1.414 1.00 95.25 90 SER A N 1
ATOM 700 C CA . SER A 1 90 ? -0.308 -3.896 -0.172 1.00 95.25 90 SER A CA 1
ATOM 701 C C . SER A 1 90 ? -0.773 -2.636 0.550 1.00 95.25 90 SER A C 1
ATOM 703 O O . SER A 1 90 ? -0.151 -1.577 0.456 1.00 95.25 90 SER A O 1
ATOM 705 N N . SER A 1 91 ? -1.914 -2.729 1.228 1.00 91.25 91 SER A N 1
ATOM 706 C CA . SER A 1 91 ? -2.432 -1.636 2.053 1.00 91.25 91 SER A CA 1
ATOM 707 C C . SER A 1 91 ? -1.667 -1.575 3.373 1.00 91.25 91 SER A C 1
ATOM 709 O O . SER A 1 91 ? -1.449 -2.612 3.996 1.00 91.25 91 SER A O 1
ATOM 711 N N . LEU A 1 92 ? -1.291 -0.369 3.797 1.00 88.12 92 LEU A N 1
ATOM 712 C CA . LEU A 1 92 ? -0.735 -0.107 5.122 1.00 88.12 92 LEU A CA 1
ATOM 713 C C . LEU A 1 92 ? -1.719 0.733 5.932 1.00 88.12 92 LEU A C 1
ATOM 715 O O . LEU A 1 92 ? -2.283 1.698 5.417 1.00 88.12 92 LEU A O 1
ATOM 719 N N . GLU A 1 93 ? -1.907 0.364 7.197 1.00 82.19 93 GLU A N 1
ATOM 720 C CA . GLU A 1 93 ? -2.820 1.067 8.103 1.00 82.19 93 GLU A CA 1
ATOM 721 C C . GLU A 1 93 ? -2.139 2.255 8.793 1.00 82.19 93 GLU A C 1
ATOM 723 O O . GLU A 1 93 ? -2.729 3.329 8.905 1.00 82.19 93 GLU A O 1
ATOM 728 N N . GLU A 1 94 ? -0.892 2.084 9.231 1.00 78.94 94 GLU A N 1
ATOM 729 C CA . GLU A 1 94 ? -0.140 3.101 9.964 1.00 78.94 94 GLU A CA 1
ATOM 730 C C . GLU A 1 94 ? 1.371 2.948 9.769 1.00 78.94 94 GLU A C 1
ATOM 732 O O . GLU A 1 94 ? 1.870 1.856 9.483 1.00 78.94 94 GLU A O 1
ATOM 737 N N . ILE A 1 95 ? 2.094 4.056 9.934 1.00 82.00 95 ILE A N 1
ATOM 738 C CA . ILE A 1 95 ? 3.553 4.087 10.053 1.00 82.00 95 ILE A CA 1
ATOM 739 C C . ILE A 1 95 ? 3.874 4.679 11.419 1.00 82.00 95 ILE A C 1
ATOM 741 O O . ILE A 1 95 ? 3.334 5.721 11.789 1.00 82.00 95 ILE A O 1
ATOM 745 N N . VAL A 1 96 ? 4.763 4.026 12.159 1.00 82.88 96 VAL A N 1
ATOM 746 C CA . VAL A 1 96 ? 5.225 4.505 13.461 1.00 82.88 96 VAL A CA 1
ATOM 747 C C . VAL A 1 96 ? 6.677 4.938 13.325 1.00 82.88 96 VAL A C 1
ATOM 749 O O . VAL A 1 96 ? 7.552 4.107 13.084 1.00 82.88 96 VAL A O 1
ATOM 752 N N . ASP A 1 97 ? 6.935 6.234 13.484 1.00 79.31 97 ASP A N 1
ATOM 753 C CA . ASP A 1 97 ? 8.297 6.746 13.601 1.00 79.31 97 ASP A CA 1
ATOM 754 C C . ASP A 1 97 ? 8.823 6.448 15.008 1.00 79.31 97 ASP A C 1
ATOM 756 O O . ASP A 1 97 ? 8.322 6.965 16.011 1.00 79.31 97 ASP A O 1
ATOM 760 N N . VAL A 1 98 ? 9.853 5.606 15.076 1.00 80.00 98 VAL A N 1
ATOM 761 C CA . VAL A 1 98 ? 10.444 5.152 16.337 1.00 80.00 98 VAL A CA 1
ATOM 762 C C . VAL A 1 98 ? 11.162 6.288 17.074 1.00 80.00 98 VAL A C 1
ATOM 764 O O . VAL A 1 98 ? 11.260 6.262 18.298 1.00 80.00 98 VAL A O 1
ATOM 767 N 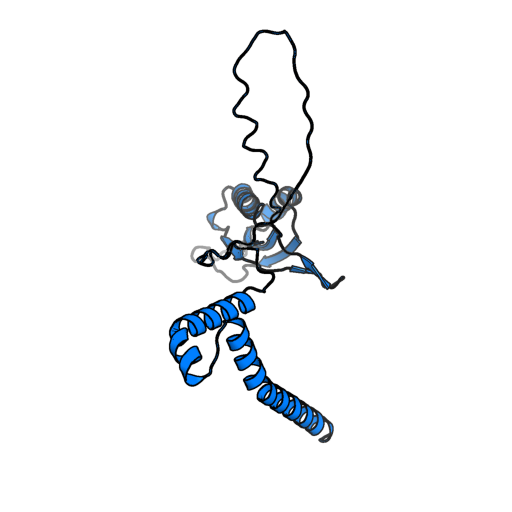N . SER A 1 99 ? 11.645 7.304 16.356 1.00 76.50 99 SER A N 1
ATOM 768 C CA . SER A 1 99 ? 12.438 8.381 16.954 1.00 76.50 99 SER A CA 1
ATOM 769 C C . SER A 1 99 ? 11.607 9.298 17.853 1.00 76.50 99 SER A C 1
ATOM 771 O O . SER A 1 99 ? 12.060 9.677 18.931 1.00 76.50 99 SER A O 1
ATOM 773 N N . HIS A 1 100 ? 10.367 9.584 17.456 1.00 66.56 100 HIS A N 1
ATOM 774 C CA . HIS A 1 100 ? 9.464 10.453 18.209 1.00 66.56 100 HIS A CA 1
ATOM 775 C C . HIS A 1 100 ? 8.207 9.727 18.716 1.00 66.56 100 HIS A C 1
ATOM 777 O O . HIS A 1 100 ? 7.338 10.375 19.295 1.00 66.56 100 HIS A O 1
ATOM 783 N N . MET A 1 101 ? 8.068 8.413 18.485 1.00 72.31 101 MET A N 1
ATOM 784 C CA . MET A 1 101 ? 6.824 7.652 18.713 1.00 72.31 101 MET A CA 1
ATOM 785 C C . MET A 1 101 ? 5.603 8.297 18.029 1.00 72.31 101 MET A C 1
ATOM 787 O O . MET A 1 101 ? 4.485 8.243 18.543 1.00 72.31 101 MET A O 1
ATOM 791 N N . HIS A 1 102 ? 5.809 8.948 16.882 1.00 73.62 102 HIS A N 1
ATOM 792 C CA . HIS A 1 102 ? 4.732 9.603 16.143 1.00 73.62 102 HIS A CA 1
ATOM 793 C C . HIS A 1 102 ? 4.099 8.624 15.162 1.00 73.62 102 HIS A C 1
ATOM 795 O O . HIS A 1 102 ? 4.786 7.946 14.399 1.00 73.62 102 HIS A O 1
ATOM 801 N N . VAL A 1 103 ? 2.769 8.564 15.185 1.00 73.12 103 VAL A N 1
ATOM 802 C CA . VAL A 1 103 ? 1.995 7.746 14.254 1.00 73.12 103 VAL A CA 1
ATOM 803 C C . VAL A 1 103 ? 1.616 8.611 13.060 1.00 73.12 103 VAL A C 1
ATOM 805 O O . VAL A 1 103 ? 0.820 9.542 13.190 1.00 73.12 103 VAL A O 1
ATOM 808 N N . ILE A 1 104 ? 2.173 8.291 11.897 1.00 73.56 104 ILE A N 1
ATOM 809 C CA . ILE A 1 104 ? 1.783 8.886 10.623 1.00 73.56 104 ILE A CA 1
ATOM 810 C C . ILE A 1 104 ? 0.606 8.063 10.100 1.00 73.56 104 ILE A C 1
ATOM 812 O O . ILE A 1 104 ? 0.721 6.862 9.835 1.00 73.56 104 ILE A O 1
ATOM 816 N N . LYS A 1 105 ? -0.549 8.715 9.981 1.00 65.44 105 LYS A N 1
ATOM 817 C CA . LYS A 1 105 ? -1.719 8.187 9.278 1.00 65.44 105 LYS A CA 1
ATOM 818 C C . LYS A 1 105 ? -1.952 9.067 8.061 1.00 65.44 105 LYS A C 1
ATOM 820 O O . LYS A 1 105 ? -1.924 10.286 8.201 1.00 65.44 105 LYS A O 1
ATOM 825 N N . ASP A 1 106 ? -2.231 8.452 6.910 1.00 62.22 106 ASP A N 1
ATOM 826 C CA . ASP A 1 106 ? -2.911 9.137 5.802 1.00 62.22 106 ASP A CA 1
ATOM 827 C C . ASP A 1 106 ? -4.289 9.565 6.337 1.00 62.22 106 ASP A C 1
ATOM 829 O O . ASP A 1 106 ? -5.266 8.815 6.287 1.00 62.22 106 ASP A O 1
ATOM 833 N N . LEU A 1 107 ? -4.370 10.739 6.957 1.00 54.84 107 LEU A N 1
ATOM 834 C CA . LEU A 1 107 ? -5.631 11.443 7.085 1.00 54.84 107 LEU A CA 1
ATOM 835 C C . LEU A 1 107 ? -5.834 12.106 5.735 1.00 54.84 107 LEU A C 1
ATOM 837 O O . LEU A 1 107 ? -5.221 13.124 5.449 1.00 54.84 107 LEU A O 1
ATOM 841 N N . GLU A 1 108 ? -6.661 11.499 4.889 1.00 55.44 108 GLU A N 1
ATOM 842 C CA . GLU A 1 108 ? -7.147 12.190 3.699 1.00 55.44 108 GLU A CA 1
ATOM 843 C C . GLU A 1 108 ? -7.723 13.545 4.135 1.00 55.44 108 GLU A C 1
ATOM 845 O O . GLU A 1 108 ? -8.713 13.577 4.879 1.00 55.44 108 GLU A O 1
ATOM 850 N N . ASP A 1 109 ? -7.080 14.634 3.705 1.00 44.94 109 ASP A N 1
ATOM 851 C CA . ASP A 1 109 ? -7.601 15.988 3.838 1.00 44.94 109 ASP A CA 1
ATOM 852 C C . ASP A 1 109 ? -8.959 16.053 3.135 1.00 44.94 109 ASP A C 1
ATOM 854 O O . ASP A 1 109 ? -9.090 15.791 1.940 1.00 44.94 109 ASP A O 1
ATOM 858 N N . VAL A 1 110 ? -9.989 16.428 3.889 1.00 48.00 110 VAL A N 1
ATOM 859 C CA . VAL A 1 110 ? -11.385 16.543 3.431 1.00 48.00 110 VAL A CA 1
ATOM 860 C C . VAL A 1 110 ? -11.580 17.715 2.438 1.00 48.00 110 VAL A C 1
ATOM 862 O O . VAL A 1 110 ? -12.670 17.913 1.904 1.00 48.00 110 VAL A O 1
ATOM 865 N N . ASN A 1 111 ? -10.526 18.467 2.108 1.00 44.62 111 ASN A N 1
ATOM 866 C CA . ASN A 1 111 ? -10.629 19.746 1.398 1.00 44.62 111 ASN A CA 1
ATOM 867 C C . ASN A 1 111 ? -10.632 19.683 -0.142 1.00 44.62 111 ASN A C 1
ATOM 869 O O . ASN A 1 111 ? -10.784 20.723 -0.775 1.00 44.62 111 ASN A O 1
ATOM 873 N N . ASP A 1 112 ? -10.559 18.511 -0.778 1.00 48.69 112 ASP A N 1
ATOM 874 C CA . ASP A 1 112 ? -10.608 18.425 -2.254 1.00 48.69 112 ASP A CA 1
ATOM 875 C C . ASP A 1 112 ? -12.046 18.456 -2.840 1.00 48.69 112 ASP A C 1
ATOM 877 O O . ASP A 1 112 ? -12.234 18.276 -4.047 1.00 48.69 112 ASP A O 1
ATOM 881 N N . SER A 1 113 ? -13.077 18.698 -2.016 1.00 48.16 113 SER A N 1
ATOM 882 C CA . SER A 1 113 ? -14.485 18.727 -2.453 1.00 48.16 113 SER A CA 1
ATOM 883 C C . SER A 1 113 ? -15.047 20.117 -2.803 1.00 48.16 113 SER A C 1
ATOM 885 O O . SER A 1 113 ? -16.090 20.180 -3.451 1.00 48.16 113 SER A O 1
ATOM 887 N N . GLU A 1 114 ? -14.351 21.222 -2.502 1.00 49.03 114 GLU A N 1
ATOM 888 C CA . GLU A 1 114 ? -14.869 22.582 -2.771 1.00 49.03 114 GLU A CA 1
ATOM 889 C C . GLU A 1 114 ? -14.338 23.258 -4.059 1.00 49.03 114 GLU A C 1
ATOM 891 O O . GLU A 1 114 ? -14.912 24.251 -4.502 1.00 49.03 114 GLU A O 1
ATOM 896 N N . ASP A 1 115 ? -13.311 22.725 -4.738 1.00 44.47 115 ASP A N 1
ATOM 897 C CA . ASP A 1 115 ? -12.686 23.409 -5.899 1.00 44.47 115 ASP A CA 1
ATOM 898 C C . ASP A 1 115 ? -13.190 22.942 -7.286 1.00 44.47 115 ASP A C 1
ATOM 900 O O . ASP A 1 115 ? -12.701 23.373 -8.333 1.00 44.47 115 ASP A O 1
ATOM 904 N N . ARG A 1 116 ? -14.197 22.056 -7.347 1.00 43.44 116 ARG A N 1
ATOM 905 C CA . ARG A 1 116 ? -14.759 21.578 -8.634 1.00 43.44 116 ARG A CA 1
ATOM 906 C C . ARG A 1 116 ? -16.065 22.247 -9.047 1.00 43.44 116 ARG A C 1
ATOM 908 O O . ARG A 1 116 ? -16.408 22.198 -10.224 1.00 43.44 116 ARG A O 1
ATOM 915 N N . THR A 1 117 ? -16.744 22.935 -8.137 1.00 45.72 117 THR A N 1
ATOM 916 C CA . THR A 1 117 ? -18.036 23.590 -8.405 1.00 45.72 117 THR A CA 1
ATOM 917 C C . THR A 1 117 ? -17.905 25.033 -8.901 1.00 45.72 117 THR A C 1
ATOM 919 O O . THR A 1 117 ? -18.905 25.637 -9.266 1.00 45.72 117 THR A O 1
ATOM 922 N N . ARG A 1 118 ? -16.690 25.603 -8.975 1.00 42.09 118 ARG A N 1
ATOM 923 C CA . ARG A 1 118 ? -16.486 27.028 -9.320 1.00 42.09 118 ARG A CA 1
ATOM 924 C C . ARG A 1 118 ? -16.026 27.310 -10.757 1.00 42.09 118 ARG A C 1
ATOM 926 O O . ARG A 1 118 ? -15.855 28.468 -11.119 1.00 42.09 118 ARG A O 1
ATOM 933 N N . LYS A 1 119 ? -15.818 26.284 -11.593 1.00 44.56 119 LYS A N 1
ATOM 934 C CA . LYS A 1 119 ? -15.348 26.449 -12.991 1.00 44.56 119 LYS A CA 1
ATOM 935 C C . LYS A 1 119 ? -16.410 26.184 -14.058 1.00 44.56 119 LYS A C 1
ATOM 937 O O . LYS A 1 119 ? -16.073 26.111 -15.236 1.00 44.56 119 LYS A O 1
ATOM 942 N N . GLN A 1 120 ? -17.674 26.066 -13.665 1.00 43.12 120 GLN A N 1
ATOM 943 C CA . GLN A 1 120 ? -18.774 25.800 -14.587 1.00 43.12 120 GLN A CA 1
ATOM 944 C C . GLN A 1 120 ? -19.880 26.851 -14.479 1.00 43.12 120 GLN A C 1
ATOM 946 O O . GLN A 1 120 ? -21.035 26.504 -14.578 1.00 43.12 120 GLN A O 1
ATOM 951 N N . ASP A 1 121 ? -19.520 28.120 -14.272 1.00 35.94 121 ASP A N 1
ATOM 952 C CA . ASP A 1 121 ? -20.414 29.265 -14.499 1.00 35.94 121 ASP A CA 1
ATOM 953 C C . ASP A 1 121 ? -19.568 30.517 -14.785 1.00 35.94 121 ASP A C 1
ATOM 955 O O . ASP A 1 121 ? -19.402 31.418 -13.967 1.00 35.94 121 ASP A O 1
ATOM 959 N N . SER A 1 122 ? -18.944 30.556 -15.963 1.00 41.09 122 SER A N 1
ATOM 960 C CA . SER A 1 122 ? -18.419 31.802 -16.535 1.00 41.09 122 SER A CA 1
ATOM 961 C C . SER A 1 122 ? -18.550 31.808 -18.056 1.00 41.09 122 SER A C 1
ATOM 963 O O . SER A 1 122 ? -17.612 32.040 -18.813 1.00 41.09 122 SER A O 1
ATOM 965 N N . SER A 1 123 ? -19.779 31.593 -18.511 1.00 38.75 123 SER A N 1
ATOM 966 C CA . SER A 1 123 ? -20.249 32.131 -19.780 1.00 38.75 123 SER A CA 1
ATOM 967 C C . SER A 1 123 ? -21.584 32.811 -19.522 1.00 38.75 123 SER A C 1
ATOM 969 O O . SER A 1 123 ? -22.578 32.119 -19.352 1.00 38.75 123 SER A O 1
ATOM 971 N N . ILE A 1 124 ? -21.588 34.140 -19.443 1.00 39.09 124 ILE A N 1
ATOM 972 C CA . ILE A 1 124 ? -22.545 35.042 -20.100 1.00 39.09 124 ILE A CA 1
ATOM 973 C C . ILE A 1 124 ? -22.121 36.475 -19.769 1.00 39.09 124 ILE A C 1
ATOM 975 O O . ILE A 1 124 ? -21.822 36.839 -18.634 1.00 39.09 124 ILE A O 1
ATOM 979 N N . ALA A 1 125 ? -22.029 37.256 -20.834 1.00 32.72 125 ALA A N 1
ATOM 980 C CA . ALA A 1 125 ? -21.688 38.655 -20.837 1.00 32.72 125 ALA A CA 1
ATOM 981 C C . ALA A 1 125 ? -22.862 39.542 -20.385 1.00 32.72 125 ALA A C 1
ATOM 983 O O . ALA A 1 125 ? -24.025 39.205 -20.584 1.00 32.72 125 ALA A O 1
ATOM 984 N N . SER A 1 126 ? -22.484 40.759 -19.988 1.00 31.39 126 SER A N 1
ATOM 985 C CA . SER A 1 126 ? -23.174 42.036 -20.225 1.00 31.39 126 SER A CA 1
ATOM 986 C C . SER A 1 126 ? -24.159 42.612 -19.194 1.00 31.39 126 SER A C 1
ATOM 988 O O . SER A 1 126 ? -24.954 41.926 -18.566 1.00 31.39 126 SER A O 1
ATOM 990 N N . SER A 1 127 ? -24.061 43.949 -19.164 1.00 32.59 127 SER A N 1
ATOM 991 C CA . SER A 1 127 ? -24.918 45.025 -18.644 1.00 32.59 127 SER A CA 1
ATOM 992 C C . SER A 1 127 ? -24.905 45.346 -17.148 1.00 32.59 127 SER A C 1
ATOM 994 O O . SER A 1 127 ? -25.336 44.566 -16.308 1.00 32.59 127 SER A O 1
ATOM 996 N N . GLY A 1 128 ? -24.419 46.566 -16.880 1.00 29.64 128 GLY A N 1
ATOM 997 C CA . GLY A 1 128 ? -24.527 47.300 -15.627 1.00 29.64 128 GLY A CA 1
ATOM 998 C C . GLY A 1 128 ? -25.971 47.680 -15.281 1.00 29.64 128 GLY A C 1
ATOM 999 O O . GLY A 1 128 ? -26.840 47.649 -16.145 1.00 29.64 128 GLY A O 1
ATOM 1000 N N . VAL A 1 129 ? -26.247 47.875 -13.990 1.00 29.72 129 VAL A N 1
ATOM 1001 C CA . VAL A 1 129 ? -26.306 49.185 -13.296 1.00 29.72 129 VAL A CA 1
ATOM 1002 C C . VAL A 1 129 ? -27.771 49.636 -13.212 1.00 29.72 129 VAL A C 1
ATOM 1004 O O . VAL A 1 129 ? -28.337 50.028 -14.222 1.00 29.72 129 VAL A O 1
ATOM 1007 N N . ASP A 1 130 ? -28.410 49.435 -12.051 1.00 29.02 130 ASP A N 1
ATOM 1008 C CA . ASP A 1 130 ? -28.903 50.511 -11.164 1.00 29.02 130 ASP A CA 1
ATOM 1009 C C . ASP A 1 130 ? -29.922 50.037 -10.097 1.00 29.02 130 ASP A C 1
ATOM 1011 O O . ASP A 1 130 ? -30.740 49.151 -10.328 1.00 29.02 130 ASP A O 1
ATOM 1015 N N . GLU A 1 131 ? -29.820 50.717 -8.948 1.00 30.86 131 GLU A N 1
ATOM 1016 C CA . GLU A 1 131 ? -30.851 51.094 -7.958 1.00 30.86 131 GLU A CA 1
ATOM 1017 C C . GLU A 1 131 ? -31.386 50.145 -6.848 1.00 30.86 131 GLU A C 1
ATOM 1019 O O . GLU A 1 131 ? -32.092 49.164 -7.059 1.00 30.86 131 GLU A O 1
ATOM 1024 N N . GLU A 1 132 ? -31.031 50.564 -5.618 1.00 27.44 132 GLU A N 1
ATOM 1025 C CA . GLU A 1 132 ? -31.827 50.767 -4.387 1.00 27.44 132 GLU A CA 1
ATOM 1026 C C . GLU A 1 132 ? -32.960 49.802 -3.976 1.00 27.44 132 GLU A C 1
ATOM 1028 O O . GLU A 1 132 ? -34.009 49.729 -4.602 1.00 27.44 132 GLU A O 1
ATOM 1033 N N . HIS A 1 133 ? -32.843 49.220 -2.770 1.00 30.52 133 HIS A N 1
ATOM 1034 C CA . HIS A 1 133 ? -33.532 49.684 -1.543 1.00 30.52 133 HIS A CA 1
ATOM 1035 C C . HIS A 1 133 ? -33.492 48.626 -0.419 1.00 30.52 133 HIS A C 1
ATOM 1037 O O . HIS A 1 133 ? -33.638 47.433 -0.659 1.00 30.52 133 HIS A O 1
ATOM 1043 N N . GLY A 1 134 ? -33.445 49.107 0.831 1.00 27.69 134 GLY A N 1
ATOM 1044 C CA . GLY A 1 134 ? -34.253 48.517 1.908 1.00 27.69 134 GLY A CA 1
ATOM 1045 C C . GLY A 1 134 ? -33.545 47.674 2.970 1.00 27.69 134 GLY A C 1
ATOM 1046 O O . GLY A 1 134 ? -33.454 46.459 2.854 1.00 27.69 134 GLY A O 1
ATOM 1047 N N . ASN A 1 135 ? -33.164 48.340 4.065 1.00 27.17 135 ASN A N 1
ATOM 1048 C CA . ASN A 1 135 ? -33.004 47.796 5.423 1.00 27.17 135 ASN A CA 1
ATOM 1049 C C . ASN A 1 135 ? -34.110 46.797 5.815 1.00 27.17 135 ASN A C 1
ATOM 1051 O O . ASN A 1 135 ? -35.244 47.016 5.420 1.00 27.17 135 ASN A O 1
ATOM 1055 N N . TYR A 1 136 ? -33.819 45.840 6.707 1.00 28.86 136 TYR A N 1
ATOM 1056 C CA . TYR A 1 136 ? -34.487 45.686 8.016 1.00 28.86 136 TYR A CA 1
ATOM 1057 C C . TYR A 1 136 ? -33.779 44.601 8.845 1.00 28.86 136 TYR A C 1
ATOM 1059 O O . TYR A 1 136 ? -33.689 43.440 8.454 1.00 28.86 136 TYR A O 1
ATOM 1067 N N . SER A 1 137 ? -33.284 45.010 10.010 1.00 28.88 137 SER A N 1
ATOM 1068 C CA . SER A 1 137 ? -32.887 44.155 11.126 1.00 28.88 137 SER A CA 1
ATOM 1069 C C . SER A 1 137 ? -34.083 43.348 11.644 1.00 28.88 137 SER A C 1
ATOM 1071 O O . SER A 1 137 ? -35.205 43.848 11.594 1.00 28.88 137 SER A O 1
ATOM 1073 N N . ASN A 1 138 ? -33.845 42.169 12.224 1.00 29.94 138 ASN A N 1
ATOM 1074 C CA . ASN A 1 138 ? -34.253 41.885 13.604 1.00 29.94 138 ASN A CA 1
ATOM 1075 C C . ASN A 1 138 ? -33.741 40.528 14.093 1.00 29.94 138 ASN A C 1
ATOM 1077 O O . ASN A 1 138 ? -33.661 39.544 13.361 1.00 29.94 138 ASN A O 1
ATOM 1081 N N . GLU A 1 139 ? -33.382 40.559 15.365 1.00 29.91 139 GLU A N 1
ATOM 1082 C CA . GLU A 1 139 ? -32.922 39.478 16.213 1.00 29.91 139 GLU A CA 1
ATOM 1083 C C . GLU A 1 139 ? -34.080 38.546 16.629 1.00 29.91 139 GLU A C 1
ATOM 1085 O O . GLU A 1 139 ? -35.250 38.926 16.584 1.00 29.91 139 GLU A O 1
ATOM 1090 N N . ASP A 1 140 ? -33.681 37.386 17.159 1.00 27.97 140 ASP A N 1
ATOM 1091 C CA . ASP A 1 140 ? -34.230 36.777 18.379 1.00 27.97 140 ASP A CA 1
ATOM 1092 C C . ASP A 1 140 ? -35.196 35.565 18.301 1.00 27.97 140 ASP A C 1
ATOM 1094 O O . ASP A 1 140 ? -36.164 35.510 17.548 1.00 27.97 140 ASP A O 1
ATOM 1098 N N . SER A 1 141 ? -34.917 34.644 19.237 1.00 35.25 141 SER A N 1
ATOM 1099 C CA . SER A 1 141 ? -35.825 33.739 19.957 1.00 35.25 141 SER A CA 1
ATOM 1100 C C . SER A 1 141 ? -36.163 32.307 19.465 1.00 35.25 141 SER A C 1
ATOM 1102 O O . SER A 1 141 ? -37.023 32.063 18.625 1.00 35.25 141 SER A O 1
ATOM 1104 N N . THR A 1 142 ? -35.625 31.353 20.248 1.00 33.78 142 THR A N 1
ATOM 1105 C CA . THR A 1 142 ? -36.299 30.228 20.957 1.00 33.78 142 THR A CA 1
ATOM 1106 C C . THR A 1 142 ? -36.534 28.848 20.313 1.00 33.78 142 THR A C 1
ATOM 1108 O O . THR A 1 142 ? -37.262 28.680 19.341 1.00 33.78 142 THR A O 1
ATOM 1111 N N . ASP A 1 143 ? -35.958 27.850 21.005 1.00 33.72 143 ASP A N 1
ATOM 1112 C CA . ASP A 1 143 ? -36.519 26.565 21.461 1.00 33.72 143 ASP A CA 1
ATOM 1113 C C . ASP A 1 143 ? -37.592 25.860 20.628 1.00 33.72 143 ASP A C 1
ATOM 1115 O O . ASP A 1 143 ? -38.754 26.260 20.675 1.00 33.72 143 ASP A O 1
ATOM 1119 N N . ARG A 1 144 ? -37.247 24.672 20.092 1.00 36.41 144 ARG A N 1
ATOM 1120 C CA . ARG A 1 144 ? -38.120 23.475 20.063 1.00 36.41 144 ARG A CA 1
ATOM 1121 C C . ARG A 1 144 ? -37.303 22.178 20.120 1.00 36.41 144 ARG A C 1
ATOM 1123 O O . ARG A 1 144 ? -36.634 21.809 19.161 1.00 36.41 144 ARG A O 1
ATOM 1130 N N . ILE A 1 145 ? -37.405 21.473 21.248 1.00 44.69 145 ILE A N 1
ATOM 1131 C CA . ILE A 1 145 ? -37.135 20.034 21.353 1.00 44.69 145 ILE A CA 1
ATOM 1132 C C . ILE A 1 145 ? -38.358 19.335 20.760 1.00 44.69 145 ILE A C 1
ATOM 1134 O O . ILE A 1 145 ? -39.447 19.462 21.319 1.00 44.69 145 ILE A O 1
ATOM 1138 N N . ASP A 1 146 ? -38.185 18.608 19.658 1.00 33.06 146 ASP A N 1
ATOM 1139 C CA . ASP A 1 146 ? -39.195 17.667 19.179 1.00 33.06 146 ASP A CA 1
ATOM 1140 C C . ASP A 1 146 ? -38.593 16.267 19.045 1.00 33.06 146 ASP A C 1
ATOM 1142 O O . ASP A 1 146 ? -37.531 16.052 18.454 1.00 33.06 146 ASP A O 1
ATOM 1146 N N . ALA A 1 147 ? -39.278 15.324 19.681 1.00 42.56 147 ALA A N 1
ATOM 1147 C CA . ALA A 1 147 ? -38.941 13.921 19.741 1.00 42.56 147 ALA A CA 1
ATOM 1148 C C . ALA A 1 147 ? -39.506 13.241 18.493 1.00 42.56 147 ALA A C 1
ATOM 1150 O O . ALA A 1 147 ? -40.660 12.824 18.468 1.00 42.56 147 ALA A O 1
ATOM 1151 N N . SER A 1 148 ? -38.672 13.096 17.465 1.00 34.16 148 SER A N 1
ATOM 1152 C CA . SER A 1 148 ? -38.980 12.263 16.306 1.00 34.16 148 SER A CA 1
ATOM 1153 C C . SER A 1 148 ? -38.096 11.023 16.305 1.00 34.16 148 SER A C 1
ATOM 1155 O O . SER A 1 148 ? -36.882 11.089 16.497 1.00 34.16 148 SER A O 1
ATOM 1157 N N . SER A 1 149 ? -38.750 9.878 16.136 1.00 42.59 149 SER A N 1
ATOM 1158 C CA . SER A 1 149 ? -38.179 8.546 15.993 1.00 42.59 149 SER A CA 1
ATOM 1159 C C . SER A 1 149 ? -37.261 8.490 14.770 1.00 42.59 149 SER A C 1
ATOM 1161 O O . SER A 1 149 ? -37.686 8.130 13.679 1.00 42.59 149 SER A O 1
ATOM 1163 N N . GLY A 1 150 ? -36.003 8.882 14.952 1.00 29.92 150 GLY A N 1
ATOM 1164 C CA . GLY A 1 150 ? -34.965 8.724 13.947 1.00 29.92 150 GLY A CA 1
ATOM 1165 C C . GLY A 1 150 ? -34.452 7.295 13.972 1.00 29.92 150 GLY A C 1
ATOM 1166 O O . GLY A 1 150 ? -33.841 6.864 14.952 1.00 29.92 150 GLY A O 1
ATOM 1167 N N . GLU A 1 151 ? -34.685 6.560 12.889 1.00 35.97 151 GLU A N 1
ATOM 1168 C CA . GLU A 1 151 ? -33.743 5.532 12.466 1.00 35.97 151 GLU A CA 1
ATOM 1169 C C . GLU A 1 151 ? -32.345 6.149 12.566 1.00 35.97 151 GLU A C 1
ATOM 1171 O O . GLU A 1 151 ? -32.097 7.223 12.017 1.00 35.97 151 GLU A O 1
ATOM 1176 N N . TYR A 1 152 ? -31.464 5.541 13.361 1.00 43.84 152 TYR A N 1
ATOM 1177 C CA . TYR A 1 152 ? -30.084 5.991 13.464 1.00 43.84 152 TYR A CA 1
ATOM 1178 C C . TYR A 1 152 ? -29.404 5.709 12.119 1.00 43.84 152 TYR A C 1
ATOM 1180 O O . TYR A 1 152 ? -28.707 4.709 11.966 1.00 43.84 152 TYR A O 1
ATOM 1188 N N . GLU A 1 153 ? -29.601 6.584 11.133 1.00 44.56 153 GLU A N 1
ATOM 1189 C CA . GLU A 1 153 ? -28.585 6.834 10.123 1.00 44.56 153 GLU A CA 1
ATOM 1190 C C . GLU A 1 153 ? -27.410 7.449 10.876 1.00 44.56 153 GLU A C 1
ATOM 1192 O O . GLU A 1 153 ? -27.307 8.658 11.096 1.00 44.56 153 GLU A O 1
ATOM 1197 N N . GLU A 1 154 ? -26.574 6.560 11.406 1.00 45.38 154 GLU A N 1
ATOM 1198 C CA . GLU A 1 154 ? -25.342 6.898 12.085 1.00 45.38 154 GLU A CA 1
ATOM 1199 C C . GLU A 1 154 ? -24.416 7.506 11.032 1.00 45.38 154 GLU A C 1
ATOM 1201 O O . GLU A 1 154 ? -23.672 6.822 10.335 1.00 45.38 154 GLU A O 1
ATOM 1206 N N . GLN A 1 155 ? -24.548 8.821 10.872 1.00 36.56 155 GLN A N 1
ATOM 1207 C CA . GLN A 1 155 ? -2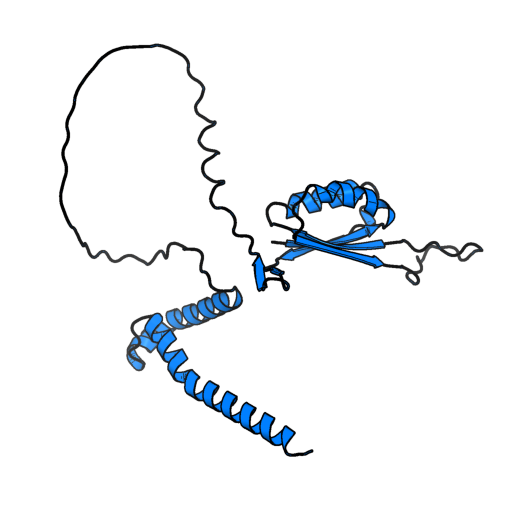3.675 9.681 10.096 1.00 36.56 155 GLN A CA 1
ATOM 1208 C C . GLN A 1 155 ? -22.237 9.278 10.436 1.00 36.56 155 GLN A C 1
ATOM 1210 O O . GLN A 1 155 ? -21.809 9.458 11.580 1.00 36.56 155 GLN A O 1
ATOM 1215 N N . GLU A 1 156 ? -21.533 8.659 9.478 1.00 39.88 156 GLU A N 1
ATOM 1216 C CA . GLU A 1 156 ? -20.207 8.057 9.652 1.00 39.88 156 GLU A CA 1
ATOM 1217 C C . GLU A 1 156 ? -19.164 9.131 10.001 1.00 39.88 156 GLU A C 1
ATOM 1219 O O . GLU A 1 156 ? -18.322 9.537 9.201 1.00 39.88 156 GLU A O 1
ATOM 1224 N N . LYS A 1 157 ? -19.178 9.599 11.248 1.00 47.31 157 LYS A N 1
ATOM 1225 C CA . LYS A 1 157 ? -18.052 10.303 11.844 1.00 47.31 157 LYS A CA 1
ATOM 1226 C C . LYS A 1 157 ? -16.918 9.286 11.865 1.00 47.31 157 LYS A C 1
ATOM 1228 O O . LYS A 1 157 ? -17.024 8.284 12.572 1.00 47.31 157 LYS A O 1
ATOM 1233 N N . ARG A 1 158 ? -15.874 9.505 11.049 1.00 44.25 158 ARG A N 1
ATOM 1234 C CA . ARG A 1 158 ? -14.699 8.619 10.923 1.00 44.25 158 ARG A CA 1
ATOM 1235 C C . ARG A 1 158 ? -14.295 8.086 12.304 1.00 44.25 158 ARG A C 1
ATOM 1237 O O . ARG A 1 158 ? -13.769 8.819 13.140 1.00 44.25 158 ARG A O 1
ATOM 1244 N N . SER A 1 159 ? -14.596 6.811 12.553 1.00 57.31 159 SER A N 1
ATOM 1245 C CA . SER A 1 159 ? -14.314 6.161 13.832 1.00 57.31 159 SER A CA 1
ATOM 1246 C C . SER A 1 159 ? -12.802 6.145 14.066 1.00 57.31 159 SER A C 1
ATOM 1248 O O . SER A 1 159 ? -12.053 5.677 13.213 1.00 57.31 159 SER A O 1
ATOM 1250 N N . ARG A 1 160 ? -12.343 6.648 15.222 1.00 75.25 160 ARG A N 1
ATOM 1251 C CA . ARG A 1 160 ? -10.915 6.661 15.617 1.00 75.25 160 ARG A CA 1
ATOM 1252 C C . ARG A 1 160 ? -10.385 5.268 15.993 1.00 75.25 160 ARG A C 1
ATOM 1254 O O . ARG A 1 160 ? -9.213 5.140 16.338 1.00 75.25 160 ARG A O 1
ATOM 1261 N N . LEU A 1 161 ? -11.250 4.252 15.972 1.00 71.62 161 LEU A N 1
ATOM 1262 C CA . LEU A 1 161 ? -10.923 2.876 16.329 1.00 71.62 161 LEU A CA 1
ATOM 1263 C C . LEU A 1 161 ? -10.029 2.232 15.261 1.00 71.62 161 LEU A C 1
ATOM 1265 O O . LEU A 1 161 ? -10.265 2.378 14.063 1.00 71.62 161 LEU A O 1
ATOM 1269 N N . VAL A 1 162 ? -9.023 1.481 15.710 1.00 79.38 162 VAL A N 1
ATOM 1270 C CA . VAL A 1 162 ? -8.121 0.696 14.847 1.00 79.38 162 VAL A CA 1
ATOM 1271 C C . VAL A 1 162 ? -8.926 -0.373 14.088 1.00 79.38 162 VAL A C 1
ATOM 1273 O O . VAL A 1 162 ? -9.916 -0.861 14.636 1.00 79.38 162 VAL A O 1
ATOM 1276 N N . PRO A 1 163 ? -8.547 -0.805 12.870 1.00 68.56 163 PRO A N 1
ATOM 1277 C CA . PRO A 1 163 ? -9.328 -1.772 12.089 1.00 68.56 163 PRO A CA 1
ATOM 1278 C C . PRO A 1 163 ? -9.693 -3.064 12.824 1.00 68.56 163 PRO A C 1
ATOM 1280 O O . PRO A 1 163 ? -10.838 -3.504 12.730 1.00 68.56 163 PRO A O 1
ATOM 1283 N N . LEU A 1 164 ? -8.799 -3.625 13.646 1.00 73.62 164 LEU A N 1
ATOM 1284 C CA . LEU A 1 164 ? -9.133 -4.778 14.492 1.00 73.62 164 LEU A CA 1
ATOM 1285 C C . LEU A 1 164 ? -10.194 -4.440 15.553 1.00 73.62 164 LEU A C 1
ATOM 1287 O O . LEU A 1 164 ? -11.103 -5.235 15.796 1.00 73.62 164 LEU A O 1
ATOM 1291 N N . GLN A 1 165 ? -10.114 -3.255 16.161 1.00 78.88 165 GLN A N 1
ATOM 1292 C CA . GLN A 1 165 ? -11.121 -2.762 17.104 1.00 78.88 165 GLN A CA 1
ATOM 1293 C C . GLN A 1 165 ? -12.454 -2.514 16.389 1.00 78.88 165 GLN A C 1
ATOM 1295 O O . GLN A 1 165 ? -13.492 -2.908 16.906 1.00 78.88 165 GLN A O 1
ATOM 1300 N N . LYS A 1 166 ? -12.435 -1.952 15.173 1.00 74.75 166 LYS A N 1
ATOM 1301 C CA . LYS A 1 166 ? -13.623 -1.739 14.333 1.00 74.75 166 LYS A CA 1
ATOM 1302 C C . LYS A 1 166 ? -14.258 -3.063 13.911 1.00 74.75 166 LYS A C 1
ATOM 1304 O O . LYS A 1 166 ? -15.469 -3.213 14.022 1.00 74.75 166 LYS A O 1
ATOM 1309 N N . TYR A 1 167 ? -13.460 -4.046 13.496 1.00 79.38 167 TYR A N 1
ATOM 1310 C CA . TYR A 1 167 ? -13.926 -5.395 13.171 1.00 79.38 167 TYR A CA 1
ATOM 1311 C C . TYR A 1 167 ? -14.526 -6.094 14.393 1.00 79.38 167 TYR A C 1
ATOM 1313 O O . TYR A 1 167 ? -15.601 -6.689 14.311 1.00 79.38 167 TYR A O 1
ATOM 1321 N N . THR A 1 168 ? -13.861 -5.985 15.543 1.00 81.81 168 THR A N 1
ATOM 1322 C CA . THR A 1 168 ? -14.361 -6.533 16.807 1.00 81.81 168 THR A CA 1
ATOM 1323 C C . THR A 1 168 ? -15.681 -5.869 17.186 1.00 81.81 168 THR A C 1
ATOM 1325 O O . THR A 1 168 ? -16.662 -6.572 17.416 1.00 81.81 168 THR A O 1
ATOM 1328 N N . LEU A 1 169 ? -15.753 -4.536 17.149 1.00 84.56 169 LEU A N 1
ATOM 1329 C CA . LEU A 1 169 ? -16.971 -3.784 17.438 1.00 84.56 169 LEU A CA 1
ATOM 1330 C C . LEU A 1 169 ? -18.096 -4.140 16.461 1.00 84.56 169 LEU A C 1
ATOM 1332 O O . LEU A 1 169 ? -19.216 -4.363 16.895 1.00 84.56 169 LEU A O 1
ATOM 1336 N N . MET A 1 170 ? -17.800 -4.289 15.168 1.00 84.44 170 MET A N 1
ATOM 1337 C CA . MET A 1 170 ? -18.761 -4.731 14.153 1.00 84.44 170 MET A CA 1
ATOM 1338 C C . MET A 1 170 ? -19.320 -6.122 14.474 1.00 84.44 170 MET A C 1
ATOM 1340 O O . MET A 1 170 ? -20.524 -6.345 14.362 1.00 84.44 170 MET A O 1
ATOM 1344 N N . ARG A 1 171 ? -18.478 -7.072 14.900 1.00 86.50 171 ARG A N 1
ATOM 1345 C CA . ARG A 1 171 ? -18.938 -8.411 15.301 1.00 86.50 171 ARG A CA 1
ATOM 1346 C C . ARG A 1 171 ? -19.790 -8.373 16.565 1.00 86.50 171 ARG A C 1
ATOM 1348 O O . ARG A 1 171 ? -20.821 -9.039 16.609 1.00 86.50 171 ARG A O 1
ATOM 1355 N N . VAL A 1 172 ? -19.375 -7.592 17.560 1.00 87.12 172 VAL A N 1
ATOM 1356 C CA . VAL A 1 172 ? -20.103 -7.398 18.823 1.00 87.12 172 VAL A CA 1
ATOM 1357 C C . VAL A 1 172 ? -21.452 -6.721 18.561 1.00 87.12 172 VAL A C 1
ATOM 1359 O O . VAL A 1 172 ? -22.471 -7.165 19.081 1.00 87.12 172 VAL A O 1
ATOM 1362 N N . LEU A 1 173 ? -21.494 -5.723 17.678 1.00 88.12 173 LEU A N 1
ATOM 1363 C CA . LEU A 1 173 ? -22.712 -5.039 17.247 1.00 88.12 173 LEU A CA 1
ATOM 1364 C C . LEU A 1 173 ? -23.646 -5.971 16.472 1.00 88.12 173 LEU A C 1
ATOM 1366 O O . LEU A 1 173 ? -24.843 -6.022 16.750 1.00 88.12 173 LEU A O 1
ATOM 1370 N N . LYS A 1 174 ? -23.106 -6.769 15.545 1.00 88.44 174 LYS A N 1
ATOM 1371 C CA . LYS A 1 174 ? -23.877 -7.791 14.827 1.00 88.44 174 LYS A CA 1
ATOM 1372 C C . LYS A 1 174 ? -24.496 -8.802 15.794 1.00 88.44 174 LYS A C 1
ATOM 1374 O O . LYS A 1 174 ? -25.658 -9.161 15.628 1.00 88.44 174 LYS A O 1
ATOM 1379 N N . PHE A 1 175 ? -23.744 -9.234 16.807 1.00 91.62 175 PHE A N 1
ATOM 1380 C CA . PHE A 1 175 ? -24.247 -10.135 17.842 1.00 91.62 175 PHE A CA 1
ATOM 1381 C C . PHE A 1 175 ? -25.344 -9.480 18.688 1.00 91.62 175 PHE A C 1
ATOM 1383 O O . PHE A 1 175 ? -26.385 -10.095 18.905 1.00 91.62 175 PHE A O 1
ATOM 1390 N N . TYR A 1 176 ? -25.142 -8.234 19.126 1.00 91.94 176 TYR A N 1
ATOM 1391 C CA . TYR A 1 176 ? -26.143 -7.476 19.877 1.00 91.94 176 TYR A CA 1
ATOM 1392 C C . TYR A 1 176 ? -27.461 -7.365 19.104 1.00 91.94 176 TYR A C 1
ATOM 1394 O O . TYR A 1 176 ? -28.517 -7.686 19.639 1.00 91.94 176 TYR A O 1
ATOM 1402 N N . ASN A 1 177 ? -27.394 -6.982 17.827 1.00 90.44 177 ASN A N 1
ATOM 1403 C CA . ASN A 1 177 ? -28.579 -6.823 16.988 1.00 90.44 177 ASN A CA 1
ATOM 1404 C C . ASN A 1 177 ? -29.301 -8.153 16.739 1.00 90.44 177 ASN A C 1
ATOM 1406 O O . ASN A 1 177 ? -30.527 -8.188 16.778 1.00 90.44 177 ASN A O 1
ATOM 1410 N N . ALA A 1 178 ? -28.560 -9.246 16.536 1.00 94.06 178 ALA A N 1
ATOM 1411 C CA . ALA A 1 178 ? -29.145 -10.571 16.329 1.00 94.06 178 ALA A CA 1
ATOM 1412 C C . ALA A 1 178 ? -29.857 -11.130 17.575 1.00 94.06 178 ALA A C 1
ATOM 1414 O O . ALA A 1 178 ? -30.759 -11.948 17.435 1.00 94.06 178 ALA A O 1
ATOM 1415 N N . ASN A 1 179 ? -29.465 -10.696 18.778 1.00 92.62 179 ASN A N 1
ATOM 1416 C CA . ASN A 1 179 ? -29.983 -11.215 20.051 1.00 92.62 179 ASN A CA 1
ATOM 1417 C C . ASN A 1 179 ? -30.727 -10.147 20.870 1.00 92.62 179 ASN A C 1
ATOM 1419 O O . ASN A 1 179 ? -30.903 -10.300 22.079 1.00 92.62 179 ASN A O 1
ATOM 1423 N N . LYS A 1 180 ? -31.137 -9.045 20.235 1.00 90.69 180 LYS A N 1
ATOM 1424 C CA . LYS A 1 180 ? -31.634 -7.842 20.917 1.00 90.69 180 LYS A CA 1
ATOM 1425 C C . LYS A 1 180 ? -32.812 -8.129 21.850 1.00 90.69 180 LYS A C 1
ATOM 1427 O O . LYS A 1 180 ? -32.848 -7.604 22.962 1.00 90.69 180 LYS A O 1
ATOM 1432 N N . ASP A 1 181 ? -33.739 -8.981 21.422 1.00 90.88 181 ASP A N 1
ATOM 1433 C CA . ASP A 1 181 ? -34.933 -9.315 22.200 1.00 90.88 181 ASP A CA 1
ATOM 1434 C C . ASP A 1 181 ? -34.589 -10.147 23.440 1.00 90.88 181 ASP A C 1
ATOM 1436 O O . ASP A 1 181 ? -34.980 -9.774 24.546 1.00 90.88 181 ASP A O 1
ATOM 1440 N N . THR A 1 182 ? -33.764 -11.189 23.287 1.00 92.31 182 THR A N 1
ATOM 1441 C CA . THR A 1 182 ? -33.271 -12.027 24.393 1.00 92.31 182 THR A CA 1
ATOM 1442 C C . THR A 1 182 ? -32.450 -11.219 25.398 1.00 92.31 182 THR A C 1
ATOM 1444 O O . THR A 1 182 ? -32.648 -11.327 26.608 1.00 92.31 182 THR A O 1
ATOM 1447 N N . LEU A 1 183 ? -31.556 -10.348 24.914 1.00 91.31 183 LEU A N 1
ATOM 1448 C CA . LEU A 1 183 ? -30.753 -9.464 25.765 1.00 91.31 183 LEU A CA 1
ATOM 1449 C C . LEU A 1 183 ? -31.639 -8.507 26.577 1.00 91.31 183 LEU A C 1
ATOM 1451 O O . LEU A 1 183 ? -31.347 -8.226 27.743 1.00 91.31 183 LEU A O 1
ATOM 1455 N N . ARG A 1 184 ? -32.754 -8.048 26.000 1.00 91.00 184 ARG A N 1
ATOM 1456 C CA . ARG A 1 184 ? -33.709 -7.171 26.679 1.00 91.00 184 ARG A CA 1
ATOM 1457 C C . ARG A 1 184 ? -34.581 -7.916 27.690 1.00 91.00 184 ARG A C 1
ATOM 1459 O O . ARG A 1 184 ? -34.824 -7.369 28.766 1.00 91.00 184 ARG A O 1
ATOM 1466 N N . SER A 1 185 ? -35.054 -9.121 27.366 1.00 90.50 185 SER A N 1
ATOM 1467 C CA . SER A 1 185 ? -35.972 -9.891 28.215 1.00 90.50 185 SER A CA 1
ATOM 1468 C C . SER A 1 185 ? -35.270 -10.608 29.366 1.00 90.50 185 SER A C 1
ATOM 1470 O O . SER A 1 185 ? -35.736 -10.530 30.500 1.00 90.50 185 SER A O 1
ATOM 1472 N N . GLU A 1 186 ? -34.149 -11.279 29.099 1.00 92.56 186 GLU A N 1
ATOM 1473 C CA . GLU A 1 186 ? -33.472 -12.142 30.077 1.00 92.56 186 GLU A CA 1
ATOM 1474 C C . GLU A 1 186 ? -32.381 -11.397 30.850 1.00 92.56 186 GLU A C 1
ATOM 1476 O O . GLU A 1 186 ? -32.259 -11.546 32.065 1.00 92.56 186 GLU A O 1
ATOM 1481 N N . TYR A 1 187 ? -31.627 -10.535 30.164 1.00 87.62 187 TYR A N 1
ATOM 1482 C CA . TYR A 1 187 ? -30.472 -9.837 30.740 1.00 87.62 187 TYR A CA 1
ATOM 1483 C C . TYR A 1 187 ? -30.761 -8.374 31.103 1.00 87.62 187 TYR A C 1
ATOM 1485 O O . TYR A 1 187 ? -29.912 -7.700 31.683 1.00 87.62 187 TYR A O 1
ATOM 1493 N N . ARG A 1 188 ? -31.970 -7.871 30.802 1.00 90.94 188 ARG A N 1
ATOM 1494 C CA . ARG A 1 188 ? -32.416 -6.482 31.052 1.00 90.94 188 ARG A CA 1
ATOM 1495 C C . ARG A 1 188 ? -31.518 -5.420 30.395 1.00 90.94 188 ARG A C 1
ATOM 1497 O O . ARG A 1 188 ? -31.509 -4.267 30.828 1.00 90.94 188 ARG A O 1
ATOM 1504 N N . ILE A 1 189 ? -30.801 -5.791 29.337 1.00 92.56 189 ILE A N 1
ATOM 1505 C CA . ILE A 1 189 ? -29.891 -4.926 28.581 1.00 92.56 189 ILE A CA 1
ATOM 1506 C C . ILE A 1 189 ? -30.714 -4.123 27.569 1.00 92.56 189 ILE A C 1
ATOM 1508 O O . ILE A 1 189 ? -31.365 -4.691 26.692 1.00 92.56 189 ILE A O 1
ATOM 1512 N N . LYS A 1 190 ? -30.717 -2.790 27.694 1.00 89.38 190 LYS A N 1
ATOM 1513 C CA . LYS A 1 190 ? -31.602 -1.909 26.907 1.00 89.38 190 LYS A CA 1
ATOM 1514 C C . LYS A 1 190 ? -30.898 -1.220 25.744 1.00 89.38 190 LYS A C 1
ATOM 1516 O O . LYS A 1 190 ? -31.564 -0.832 24.789 1.00 89.38 190 LYS A O 1
ATOM 1521 N N . SER A 1 191 ? -29.576 -1.086 25.809 1.00 91.00 191 SER A N 1
ATOM 1522 C CA . SER A 1 191 ? -28.766 -0.407 24.798 1.00 91.00 191 SER A CA 1
ATOM 1523 C C . SER A 1 191 ? -27.509 -1.200 24.432 1.00 91.00 191 SER A C 1
ATOM 1525 O O . SER A 1 191 ? -27.092 -2.108 25.155 1.00 91.00 191 SER A O 1
ATOM 1527 N N . PHE A 1 192 ? -26.882 -0.839 23.310 1.00 89.12 192 PHE A N 1
ATOM 1528 C CA . PHE A 1 192 ? -25.589 -1.404 22.922 1.00 89.12 192 PHE A CA 1
ATOM 1529 C C . PHE A 1 192 ? -24.489 -1.061 23.938 1.00 89.12 192 PHE A C 1
ATOM 1531 O O . PHE A 1 192 ? -23.653 -1.904 24.251 1.00 89.12 192 PHE A O 1
ATOM 1538 N N . SER A 1 193 ? -24.523 0.144 24.518 1.00 88.12 193 SER A N 1
ATOM 1539 C CA . SER A 1 193 ? -23.580 0.529 25.572 1.00 88.12 193 SER A CA 1
ATOM 1540 C C . SER A 1 193 ? -23.730 -0.350 26.816 1.00 88.12 193 SER A C 1
ATOM 1542 O O . SER A 1 193 ? -22.724 -0.776 27.378 1.00 88.12 193 SER A O 1
ATOM 1544 N N . ASP A 1 194 ? -24.964 -0.667 27.226 1.00 88.38 194 ASP A N 1
ATOM 1545 C CA . ASP A 1 194 ? -25.217 -1.577 28.353 1.00 88.38 194 ASP A CA 1
ATOM 1546 C C . ASP A 1 194 ? -24.672 -2.977 28.066 1.00 88.38 194 ASP A C 1
ATOM 1548 O O . ASP A 1 194 ? -24.095 -3.616 28.943 1.00 88.38 194 ASP A O 1
ATOM 1552 N N . PHE A 1 195 ? -24.822 -3.443 26.823 1.00 92.38 195 PHE A N 1
ATOM 1553 C CA . PHE A 1 195 ? -24.305 -4.734 26.385 1.00 92.38 195 PHE A CA 1
ATOM 1554 C C . PHE A 1 195 ? -22.776 -4.793 26.444 1.00 92.38 195 PHE A C 1
ATOM 1556 O O . PHE A 1 195 ? -22.211 -5.750 26.976 1.00 92.38 195 PHE A O 1
ATOM 1563 N N . VAL A 1 196 ? -22.100 -3.760 25.936 1.00 89.75 196 VAL A N 1
ATOM 1564 C CA . VAL A 1 196 ? -20.637 -3.660 25.988 1.00 89.75 196 VAL A CA 1
ATOM 1565 C C . VAL A 1 196 ? -20.158 -3.610 27.440 1.00 89.75 196 VAL A C 1
ATOM 1567 O O . VAL A 1 196 ? -19.257 -4.364 27.805 1.00 89.75 196 VAL A O 1
ATOM 1570 N N . ASN A 1 197 ? -20.801 -2.804 28.288 1.00 88.06 197 ASN A N 1
ATOM 1571 C CA . ASN A 1 197 ? -20.480 -2.726 29.713 1.00 88.06 197 ASN A CA 1
ATOM 1572 C C . ASN A 1 197 ? -20.664 -4.076 30.417 1.00 88.06 197 ASN A C 1
ATOM 1574 O O . ASN A 1 197 ? -19.795 -4.486 31.182 1.00 88.06 197 ASN A O 1
ATOM 1578 N N . PHE A 1 198 ? -21.749 -4.795 30.124 1.00 88.94 198 PHE A N 1
ATOM 1579 C CA . PHE A 1 198 ? -21.989 -6.137 30.651 1.00 88.94 198 PHE A CA 1
ATOM 1580 C C . PHE A 1 198 ? -20.868 -7.114 30.263 1.00 88.94 198 PHE A C 1
ATOM 1582 O O . PHE A 1 198 ? -20.349 -7.829 31.120 1.00 88.94 198 PHE A O 1
ATOM 1589 N N . CYS A 1 199 ? -20.442 -7.101 28.996 1.00 86.69 199 CYS A N 1
ATOM 1590 C CA . CYS A 1 199 ? -19.346 -7.945 28.520 1.00 86.69 199 CYS A CA 1
ATOM 1591 C C . CYS A 1 199 ? -18.017 -7.604 29.207 1.00 86.69 199 CYS A C 1
ATOM 1593 O O . CYS A 1 199 ? -17.306 -8.506 29.640 1.00 86.69 199 CYS A O 1
ATOM 1595 N N . ILE A 1 200 ? -17.692 -6.313 29.339 1.00 85.25 200 ILE A N 1
ATOM 1596 C CA . ILE A 1 200 ? -16.461 -5.857 30.000 1.00 85.25 200 ILE A CA 1
ATOM 1597 C C . ILE A 1 200 ? -16.463 -6.292 31.466 1.00 85.25 200 ILE A C 1
ATOM 1599 O O . ILE A 1 200 ? -15.520 -6.939 31.913 1.00 85.25 200 ILE A O 1
ATOM 1603 N N . LEU A 1 201 ? -17.537 -5.997 32.203 1.00 83.75 201 LEU A N 1
ATOM 1604 C CA . LEU A 1 201 ? -17.648 -6.339 33.621 1.00 83.75 201 LEU A CA 1
ATOM 1605 C C . LEU A 1 201 ? -17.588 -7.852 33.865 1.00 83.75 201 LEU A C 1
ATOM 1607 O O . LEU A 1 201 ? -17.003 -8.278 34.857 1.00 83.75 201 LEU A O 1
ATOM 1611 N N . GLY A 1 202 ? -18.134 -8.664 32.955 1.00 82.50 202 GLY A N 1
ATOM 1612 C CA . GLY A 1 202 ? -18.025 -10.123 33.029 1.00 82.50 202 GLY A CA 1
ATOM 1613 C C . GLY A 1 202 ? -16.611 -10.652 32.770 1.00 82.50 202 GLY A C 1
ATOM 1614 O O . GLY A 1 202 ? -16.233 -11.684 33.320 1.00 82.50 202 GLY A O 1
ATOM 1615 N N . TYR A 1 203 ? -15.815 -9.950 31.960 1.00 80.88 203 TYR A N 1
ATOM 1616 C CA . TYR A 1 203 ? -14.493 -10.412 31.527 1.00 80.88 203 TYR A CA 1
ATOM 1617 C C . TYR A 1 203 ? -13.338 -9.882 32.397 1.00 80.88 203 TYR A C 1
ATOM 1619 O O . TYR A 1 203 ? -12.280 -10.508 32.463 1.00 80.88 203 TYR A O 1
ATOM 1627 N N . LEU A 1 204 ? -13.533 -8.765 33.110 1.00 75.50 204 LEU A N 1
ATOM 1628 C CA . LEU A 1 204 ? -12.525 -8.180 34.009 1.00 75.50 204 LEU A CA 1
ATOM 1629 C C . LEU A 1 204 ? -11.981 -9.171 35.059 1.00 75.50 204 LEU A C 1
ATOM 1631 O O . LEU A 1 204 ? -10.758 -9.275 35.168 1.00 75.50 204 LEU A O 1
ATOM 1635 N N . PRO A 1 205 ? -12.811 -9.960 35.774 1.00 78.69 205 PRO A N 1
ATOM 1636 C CA . PRO A 1 205 ? -12.305 -10.929 36.749 1.00 78.69 205 PRO A CA 1
ATOM 1637 C C . PRO A 1 205 ? -11.407 -12.005 36.123 1.00 78.69 205 PRO A C 1
ATOM 1639 O O . PRO A 1 205 ? -10.450 -12.457 36.752 1.00 78.69 205 PRO A O 1
ATOM 1642 N N . ILE A 1 206 ? -11.697 -12.399 34.877 1.00 81.44 206 ILE A N 1
ATOM 1643 C CA . ILE A 1 206 ? -10.920 -13.396 34.130 1.00 81.44 206 ILE A CA 1
ATOM 1644 C C . ILE A 1 206 ? -9.542 -12.818 33.802 1.00 81.44 206 ILE A C 1
ATOM 1646 O O . ILE A 1 206 ? -8.532 -13.412 34.175 1.00 81.44 206 ILE A O 1
ATOM 1650 N N . ILE A 1 207 ? -9.496 -11.619 33.212 1.00 76.19 207 ILE A N 1
ATOM 1651 C CA . ILE A 1 207 ? -8.240 -10.926 32.882 1.00 76.19 207 ILE A CA 1
ATOM 1652 C C . ILE A 1 207 ? -7.391 -10.703 34.139 1.00 76.19 207 ILE A C 1
ATOM 1654 O O . ILE A 1 207 ? -6.193 -10.979 34.139 1.00 76.19 207 ILE A O 1
ATOM 1658 N N . GLU A 1 208 ? -7.993 -10.238 35.235 1.00 78.00 208 GLU A N 1
ATOM 1659 C CA . GLU A 1 208 ? -7.271 -10.043 36.495 1.00 78.00 208 GLU A CA 1
ATOM 1660 C C . GLU A 1 208 ? -6.675 -11.348 37.038 1.00 78.00 208 GLU A C 1
ATOM 1662 O O . GLU A 1 208 ? -5.575 -11.337 37.600 1.00 78.00 208 GLU A O 1
ATOM 1667 N N . SER A 1 209 ? -7.383 -12.472 36.882 1.00 79.12 209 SER A N 1
ATOM 1668 C CA . SER A 1 209 ? -6.891 -13.787 37.298 1.00 79.12 209 SER A CA 1
ATOM 1669 C C . SER A 1 209 ? -5.706 -14.258 36.448 1.00 79.12 209 SER A C 1
ATOM 1671 O O . SER A 1 209 ? -4.701 -14.699 37.007 1.00 79.12 209 SER A O 1
ATOM 1673 N N . GLU A 1 210 ? -5.766 -14.073 35.127 1.00 76.62 210 GLU A N 1
ATOM 1674 C CA . GLU A 1 210 ? -4.690 -14.428 34.196 1.00 76.62 210 GLU A CA 1
ATOM 1675 C C . GLU A 1 210 ? -3.437 -13.578 34.440 1.00 76.62 210 GLU A C 1
ATOM 1677 O O . GLU A 1 210 ? -2.329 -14.107 34.524 1.00 76.62 210 GLU A O 1
ATOM 1682 N N . ILE A 1 211 ? -3.600 -12.267 34.649 1.00 74.19 211 ILE A N 1
ATOM 1683 C CA . ILE A 1 211 ? -2.485 -11.359 34.962 1.00 74.19 211 ILE A CA 1
ATOM 1684 C C . ILE A 1 211 ? -1.820 -11.748 36.291 1.00 74.19 211 ILE A C 1
ATOM 1686 O O . ILE A 1 211 ? -0.589 -11.788 36.390 1.00 74.19 211 ILE A O 1
ATOM 1690 N N . LYS A 1 212 ? -2.611 -12.070 37.325 1.00 74.06 212 LYS A N 1
ATOM 1691 C CA . LYS A 1 212 ? -2.077 -12.534 38.618 1.00 74.06 212 LYS A CA 1
ATOM 1692 C C . LYS A 1 212 ? -1.320 -13.856 38.471 1.00 74.06 212 LYS A C 1
ATOM 1694 O O . LYS A 1 212 ? -0.237 -13.986 39.039 1.00 74.06 212 LYS A O 1
ATOM 1699 N N . GLN A 1 213 ? -1.837 -14.805 37.691 1.00 70.38 213 GLN A N 1
ATOM 1700 C CA . GLN A 1 213 ? -1.163 -16.079 37.417 1.00 70.38 213 GLN A CA 1
ATOM 1701 C C . GLN A 1 213 ? 0.161 -15.886 36.667 1.00 70.38 213 GLN A C 1
ATOM 1703 O O . GLN A 1 213 ? 1.182 -16.420 37.098 1.00 70.38 213 GLN A O 1
ATOM 1708 N N . GLN A 1 214 ? 0.190 -15.052 35.624 1.00 61.84 214 GLN A N 1
ATOM 1709 C CA . GLN A 1 214 ? 1.422 -14.729 34.892 1.00 61.84 214 GLN A CA 1
ATOM 1710 C C . GLN A 1 214 ? 2.476 -14.058 35.785 1.00 61.84 214 GLN A C 1
ATOM 1712 O O . GLN A 1 214 ? 3.666 -14.360 35.681 1.00 61.84 214 GLN A O 1
ATOM 1717 N N . SER A 1 215 ? 2.055 -13.183 36.705 1.00 60.84 215 SER A N 1
ATOM 1718 C CA . SER A 1 215 ? 2.955 -12.547 37.678 1.00 60.84 215 SER A CA 1
ATOM 1719 C C . SER A 1 215 ? 3.578 -13.560 38.649 1.00 60.84 215 SER A C 1
ATOM 1721 O O . SER A 1 215 ? 4.771 -13.479 38.959 1.00 60.84 215 SER A O 1
ATOM 1723 N N . ILE A 1 216 ? 2.796 -14.544 39.103 1.00 59.38 216 ILE A N 1
ATOM 1724 C CA . ILE A 1 216 ? 3.273 -15.627 39.974 1.00 59.38 216 ILE A CA 1
ATOM 1725 C C . ILE A 1 216 ? 4.240 -16.540 39.208 1.00 59.38 216 ILE A C 1
ATOM 1727 O O . ILE A 1 216 ? 5.316 -16.866 39.714 1.00 59.38 216 ILE A O 1
ATOM 1731 N N . GLU A 1 217 ? 3.913 -16.897 37.967 1.00 57.34 217 GLU A N 1
ATOM 1732 C CA . GLU A 1 217 ? 4.751 -17.765 37.144 1.00 57.34 217 GLU A CA 1
ATOM 1733 C C . GLU A 1 217 ? 6.082 -17.093 36.761 1.00 57.34 217 GLU A C 1
ATOM 1735 O O . GLU A 1 217 ? 7.146 -17.704 36.886 1.00 57.34 217 GLU A O 1
ATOM 1740 N N . GLY A 1 218 ? 6.057 -15.798 36.429 1.00 56.84 218 GLY A N 1
ATOM 1741 C CA . GLY A 1 218 ? 7.260 -14.989 36.207 1.00 56.84 218 GLY A CA 1
ATOM 1742 C C . GLY A 1 218 ? 8.166 -14.892 37.442 1.00 56.84 218 GLY A C 1
ATOM 1743 O O . GLY A 1 218 ? 9.383 -15.028 37.325 1.00 56.84 218 GLY A O 1
ATOM 1744 N N . ARG A 1 219 ? 7.590 -14.743 38.645 1.00 50.84 219 ARG A N 1
ATOM 1745 C CA . ARG A 1 219 ? 8.350 -14.742 39.912 1.00 50.84 219 ARG A CA 1
ATOM 1746 C C . ARG A 1 219 ? 8.927 -16.114 40.263 1.00 50.84 219 ARG A C 1
ATOM 1748 O O . ARG A 1 219 ? 10.058 -16.198 40.732 1.00 50.84 219 ARG A O 1
ATOM 1755 N N . SER A 1 220 ? 8.193 -17.194 40.006 1.00 51.28 220 SER A N 1
ATOM 1756 C CA . SER A 1 220 ? 8.659 -18.559 40.286 1.00 51.28 220 SER A CA 1
ATOM 1757 C C . SER A 1 220 ? 9.781 -19.041 39.352 1.00 51.28 220 SER A C 1
ATOM 1759 O O . SER A 1 220 ? 10.578 -19.886 39.757 1.00 51.28 220 SER A O 1
ATOM 1761 N N . LYS A 1 221 ? 9.912 -18.469 38.143 1.00 51.03 221 LYS A N 1
ATOM 1762 C CA . LYS A 1 221 ? 11.076 -18.685 37.261 1.00 51.03 221 LYS A CA 1
ATOM 1763 C C . LYS A 1 221 ? 12.341 -17.970 37.750 1.00 51.03 221 LYS A C 1
ATOM 1765 O O . LYS A 1 221 ? 13.431 -18.490 37.547 1.00 51.03 221 LYS A O 1
ATOM 1770 N N . LEU A 1 222 ? 12.202 -16.823 38.419 1.00 50.47 222 LEU A N 1
ATOM 1771 C CA . LEU A 1 222 ? 13.327 -16.060 38.981 1.00 50.47 222 LEU A CA 1
ATOM 1772 C C . LEU A 1 222 ? 13.890 -16.663 40.278 1.00 50.47 222 LEU A C 1
ATOM 1774 O O . LEU A 1 222 ? 15.063 -16.479 40.565 1.00 50.47 222 LEU A O 1
ATOM 1778 N N . LEU A 1 223 ? 13.078 -17.398 41.045 1.00 51.84 223 LEU A N 1
ATOM 1779 C CA . LEU A 1 223 ? 13.492 -18.045 42.302 1.00 51.84 223 LEU A CA 1
ATOM 1780 C C . LEU A 1 223 ? 14.070 -19.461 42.118 1.00 51.84 223 LEU A C 1
ATOM 1782 O O . LEU A 1 223 ? 14.322 -20.147 43.105 1.00 51.84 223 LEU A O 1
ATOM 1786 N N . ARG A 1 224 ? 14.229 -19.931 40.873 1.00 50.38 224 ARG A N 1
ATOM 1787 C CA . ARG A 1 224 ? 14.725 -21.282 40.555 1.00 50.38 224 ARG A CA 1
ATOM 1788 C C . ARG A 1 224 ? 16.159 -21.292 39.990 1.00 50.38 224 ARG A C 1
ATOM 1790 O O . ARG A 1 224 ? 16.550 -22.286 39.382 1.00 50.38 224 ARG A O 1
ATOM 1797 N N . ILE A 1 225 ? 16.903 -20.200 40.183 1.00 44.09 225 ILE A N 1
ATOM 1798 C CA . ILE A 1 225 ? 18.344 -20.049 39.908 1.00 44.09 225 ILE A CA 1
ATOM 1799 C C . ILE A 1 225 ? 19.058 -19.966 41.255 1.00 44.09 225 ILE A C 1
ATOM 1801 O O . ILE A 1 225 ? 20.108 -20.626 41.395 1.00 44.09 225 ILE A O 1
#

Secondary structure (DSSP, 8-state):
-EEEEEEEEGGGHHHHHHHHTTS-EEEEEEEEEE-SS---TT---SSS-----EEEEEEEEE-HHHHHHHHHHHHHHHGGGTTT-EEEEEE---EEETTTTEEE-----GGGGSSSSSSS----------------------------------------S-HHHHHHHHHHHHHHHHTHHHHHHTS---SHHHHHHHHHHHHHHHHHHHHHHHHHHHHHHHTT-

pLDDT: mean 70.25, std 22.26, range [27.17, 96.19]